Protein AF-A0A7M4BFN0-F1 (afdb_monomer)

pLDDT: mean 82.02, std 23.24, range [26.94, 98.88]

Solvent-accessible surface area (backbone atoms only — not comparable to full-atom values): 17712 Å² total; per-residue (Å²): 104,72,16,68,55,59,41,24,27,36,46,51,59,19,20,25,58,70,72,92,68,96,58,79,91,75,65,88,80,58,80,74,48,46,23,26,48,19,30,95,70,35,60,52,63,96,65,48,65,59,58,54,51,44,53,51,46,55,56,46,61,67,61,75,88,58,39,63,62,50,48,50,53,37,22,59,74,69,76,36,96,61,65,57,84,70,79,83,62,98,82,64,100,62,82,26,15,36,39,37,28,24,52,65,45,59,67,51,52,56,69,94,54,60,70,52,80,68,37,47,39,34,36,44,32,83,84,68,55,65,89,80,45,94,61,91,58,48,67,30,67,48,76,70,51,49,57,60,49,57,66,42,55,84,57,64,42,29,36,39,61,24,39,48,71,49,48,42,55,38,54,77,69,60,39,50,39,34,38,43,38,32,42,37,72,47,72,34,67,55,80,40,48,54,70,84,79,54,70,84,49,35,41,79,79,46,72,55,72,82,45,77,40,80,95,33,42,36,36,44,33,33,32,36,54,54,87,71,85,78,73,72,76,77,71,76,79,77,78,86,84,83,90,81,91,80,92,81,83,88,79,92,68,67,62,62,56,53,48,54,51,51,51,55,54,63,62,55,75,75,62,86,78,87,73,90,78,59,62,67,68,50,51,55,52,53,52,52,48,72,48,64,80,60,87,129

Foldseek 3Di:
DLCVLQVEAEEAEFEAADDPDPDPPDDDDDPQSTWFGADPLEGQDDDFPVSVLLVLQLQQDFDPVCQVVSQVSLCVLQVHPGAAPPVPPPDDPDAGEEEEEEPSNQVRDPPVCPPPPNYAYEYADLPDDPVVDPDNHHYDPDPVVVSVVSSRDRHGHYYYHDDQVSQVVCVVVVNHFKYWYKYWHDYGHHDGTHDDDDCQFWDWPDKADWDDGPRIIMIIIMIGTDPCPDPPPPVVPPDDDDDDDDDDDDDDDVVVVVVVVVVSVVVSVPDDDDDPPPVVVVVVSVVSSSCSPPDD

Organism: Plasmodium falciparum (NCBI:txid5833)

Nearest PDB structures (foldseek):
  4dph-assembly1_A  TM=9.271E-01  e=9.716E-43  Plasmodium falciparum VS/1
  6kpr-assembly1_A  TM=9.200E-01  e=1.495E-42  Plasmodium falciparum
  8jfc-assembly1_A  TM=9.207E-01  e=1.554E-41  Plasmodium falciparum
  7ctz-assembly1_A  TM=9.110E-01  e=5.328E-41  Plasmodium falciparum
  7ctw-assembly1_A  TM=9.109E-01  e=1.187E-40  Plasmodium falciparum

Sequence (296 aa):
QVCDVFDIYAICACCKVESKNEGKKNEVFNNYTFRGLGNKGVLPWKCISLDMKYFRAVTTYVNESKYEKLKYKRCKYLNKETVDNVNDMPNSKKLQNVVVMGRTNWESIPKKFKPLSNRINVILSRTLKKEDFDEDVYIINKVEDLIVLLGKLNYYKCFIIGGSVVYQEFLEKKLIKKIYFTRINSTYECDVFFPEINENEYQIISVSDVYTSNNTTLDFIIYKKTNNKMLNEQNCIKGEEKNNDMPLKNDDKDTCHMKKLTEFYKNVDKYKINYENDDDDEEEDDFVYFNFNKEK

Mean predicted aligned error: 10.46 Å

InterPro domains:
  IPR001796 Dihydrofolate reductase domain [PF00186] (95-225)
  IPR001796 Dihydrofolate reductase domain [PS51330] (7-225)
  IPR001796 Dihydrofolate reductase domain [cd00209] (35-224)
  IPR012259 Dihydrofolate reductase [PTHR48069] (35-226)
  IPR017925 Dihydrofolate reductase conserved site [PS00075] (36-59)
  IPR024072 Dihydrofolate reductase-like domain superfamily [G3DSA:3.40.430.10] (1-226)
  IPR024072 Dihydrofolate reductase-like domain superfamily [SSF53597] (2-227)

Radius of gyration: 21.1 Å; Cα contacts (8 Å, |Δi|>4): 414; chains: 1; bounding box: 47×62×61 Å

Structure (mmCIF, N/CA/C/O back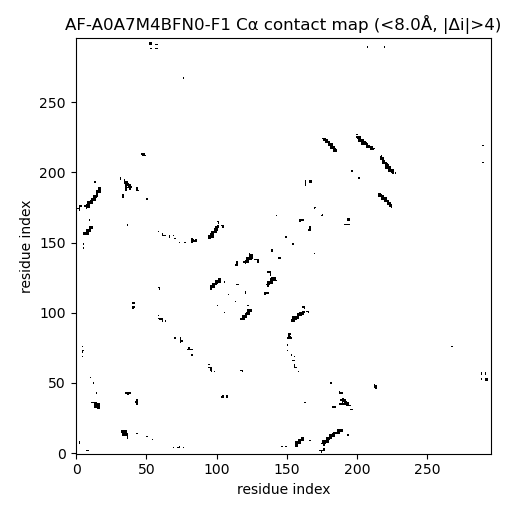bone):
data_AF-A0A7M4BFN0-F1
#
_entry.id   AF-A0A7M4BFN0-F1
#
loop_
_atom_site.group_PDB
_atom_site.id
_atom_site.type_symbol
_atom_site.label_atom_id
_atom_site.label_alt_id
_atom_site.label_comp_id
_atom_site.label_asym_id
_atom_site.label_entity_id
_atom_site.label_seq_id
_atom_site.pdbx_PDB_ins_code
_atom_site.Cartn_x
_atom_site.Cartn_y
_atom_site.Cartn_z
_atom_site.occupancy
_atom_site.B_iso_or_equiv
_atom_site.auth_seq_id
_atom_site.auth_comp_id
_atom_site.auth_asym_id
_atom_site.auth_atom_id
_atom_site.pdbx_PDB_model_num
ATOM 1 N N . GLN A 1 1 ? 14.274 -13.250 -4.605 1.00 90.69 1 GLN A N 1
ATOM 2 C CA . GLN A 1 1 ? 12.945 -13.633 -5.146 1.00 90.69 1 GLN A CA 1
ATOM 3 C C . GLN A 1 1 ? 12.359 -12.441 -5.907 1.00 90.69 1 GLN A C 1
ATOM 5 O O . GLN A 1 1 ? 12.953 -11.371 -5.853 1.00 90.69 1 GLN A O 1
ATOM 10 N N . VAL A 1 2 ? 11.230 -12.583 -6.619 1.00 94.62 2 VAL A N 1
ATOM 11 C CA . VAL A 1 2 ? 10.619 -11.473 -7.395 1.00 94.62 2 VAL A CA 1
ATOM 12 C C . VAL A 1 2 ? 10.335 -10.250 -6.510 1.00 94.62 2 VAL A C 1
ATOM 14 O O . VAL A 1 2 ? 10.690 -9.135 -6.883 1.00 94.62 2 VAL A O 1
ATOM 17 N N . CYS A 1 3 ? 9.781 -10.462 -5.311 1.00 95.12 3 CYS A N 1
ATOM 18 C CA . CYS A 1 3 ? 9.513 -9.396 -4.339 1.00 95.12 3 CYS A CA 1
ATOM 19 C C . CYS A 1 3 ? 10.770 -8.613 -3.929 1.00 95.12 3 CYS A C 1
ATOM 21 O O . CYS A 1 3 ? 10.688 -7.409 -3.704 1.00 95.12 3 CYS A O 1
ATOM 23 N N . ASP A 1 4 ? 11.929 -9.277 -3.878 1.00 95.19 4 ASP A N 1
ATOM 24 C CA . ASP A 1 4 ? 13.204 -8.663 -3.491 1.00 95.19 4 ASP A CA 1
ATOM 25 C C . ASP A 1 4 ? 13.844 -7.895 -4.641 1.00 95.19 4 ASP A C 1
ATOM 27 O O . ASP A 1 4 ? 14.482 -6.874 -4.416 1.00 95.19 4 ASP A O 1
ATOM 31 N N . VAL A 1 5 ? 13.690 -8.378 -5.876 1.00 95.62 5 VAL A N 1
ATOM 32 C CA . VAL A 1 5 ? 14.251 -7.727 -7.068 1.00 95.62 5 VAL A CA 1
ATOM 33 C C . VAL A 1 5 ? 13.493 -6.441 -7.387 1.00 95.62 5 VAL A C 1
ATOM 35 O O . VAL A 1 5 ? 14.106 -5.415 -7.683 1.00 95.62 5 VAL A O 1
ATOM 38 N N . PHE A 1 6 ? 12.164 -6.497 -7.324 1.00 97.19 6 PHE A N 1
ATOM 39 C CA . PHE A 1 6 ? 11.291 -5.384 -7.691 1.00 97.19 6 PHE A CA 1
ATOM 40 C C . PHE A 1 6 ? 10.795 -4.570 -6.488 1.00 97.19 6 PHE A C 1
ATOM 42 O O . PHE A 1 6 ? 9.975 -3.674 -6.660 1.00 97.19 6 PHE A O 1
ATOM 49 N N . ASP A 1 7 ? 11.293 -4.871 -5.284 1.00 98.00 7 ASP A N 1
ATOM 50 C CA . ASP A 1 7 ? 11.006 -4.143 -4.042 1.00 98.00 7 ASP A CA 1
ATOM 51 C C . ASP A 1 7 ? 9.502 -3.871 -3.875 1.00 98.00 7 ASP A C 1
ATOM 53 O O . ASP A 1 7 ? 9.044 -2.724 -3.842 1.00 98.00 7 ASP A O 1
ATOM 57 N N . ILE A 1 8 ? 8.736 -4.968 -3.863 1.00 98.50 8 ILE A N 1
ATOM 58 C CA . ILE A 1 8 ? 7.273 -4.951 -3.804 1.00 98.50 8 ILE A CA 1
ATOM 59 C C . ILE A 1 8 ? 6.827 -5.083 -2.348 1.00 98.50 8 ILE A C 1
ATOM 61 O O . ILE A 1 8 ? 7.084 -6.089 -1.682 1.00 98.50 8 ILE A O 1
ATOM 65 N N . TYR A 1 9 ? 6.112 -4.076 -1.867 1.00 98.75 9 TYR A N 1
ATOM 66 C CA . TYR A 1 9 ? 5.616 -3.964 -0.501 1.00 98.75 9 TYR A CA 1
ATOM 67 C C . TYR A 1 9 ? 4.097 -3.835 -0.494 1.00 98.75 9 TYR A C 1
ATOM 69 O O . TYR A 1 9 ? 3.511 -3.373 -1.467 1.00 98.75 9 TYR A O 1
ATOM 77 N N . ALA A 1 10 ? 3.449 -4.192 0.610 1.00 98.81 10 ALA A N 1
ATOM 78 C CA . ALA A 1 10 ? 2.051 -3.844 0.853 1.00 98.81 10 ALA A CA 1
ATOM 79 C C . ALA A 1 10 ? 1.974 -2.719 1.890 1.00 98.81 10 ALA A C 1
ATOM 81 O O . ALA A 1 10 ? 2.781 -2.688 2.818 1.00 98.81 10 ALA A O 1
ATOM 82 N N . ILE A 1 11 ? 1.011 -1.808 1.755 1.00 98.81 11 ILE A N 1
ATOM 83 C CA . ILE A 1 11 ? 0.705 -0.804 2.782 1.00 98.81 11 ILE A CA 1
ATOM 84 C C . ILE A 1 11 ? -0.799 -0.736 3.015 1.00 98.81 11 ILE A C 1
ATOM 86 O O . ILE A 1 11 ? -1.551 -0.469 2.084 1.00 98.81 11 ILE A O 1
ATOM 90 N N . CYS A 1 12 ? -1.241 -0.971 4.248 1.00 98.81 12 CYS A N 1
ATOM 91 C CA . CYS A 1 12 ? -2.658 -1.036 4.593 1.00 98.81 12 CYS A CA 1
ATOM 92 C C . CYS A 1 12 ? -2.938 -0.460 5.983 1.00 98.81 12 CYS A C 1
ATOM 94 O O . CYS A 1 12 ? -2.040 -0.342 6.812 1.00 98.81 12 CYS A O 1
ATOM 96 N N . ALA A 1 13 ? -4.205 -0.146 6.236 1.00 98.81 13 ALA A N 1
ATOM 97 C CA . ALA A 1 13 ? -4.709 0.209 7.552 1.00 98.81 13 ALA A CA 1
ATOM 98 C C . ALA A 1 13 ? -5.875 -0.717 7.881 1.00 98.81 13 ALA A C 1
ATOM 100 O O . ALA A 1 13 ? -6.780 -0.869 7.060 1.00 98.81 13 ALA A O 1
ATOM 101 N N . CYS A 1 14 ? -5.852 -1.334 9.061 1.00 98.81 14 CYS A N 1
ATOM 102 C CA . CYS A 1 14 ? -6.905 -2.246 9.489 1.00 98.81 14 CYS A CA 1
ATOM 103 C C . CYS A 1 14 ? -7.451 -1.858 10.857 1.00 98.81 14 CYS A C 1
ATOM 105 O O . CYS A 1 14 ? -6.698 -1.670 11.815 1.00 98.81 14 CYS A O 1
ATOM 107 N N . CYS A 1 15 ? -8.776 -1.801 10.964 1.00 98.69 15 CYS A N 1
ATOM 108 C CA . CYS A 1 15 ? -9.458 -1.604 12.234 1.00 98.69 15 CYS A CA 1
ATOM 109 C C . CYS A 1 15 ? -9.904 -2.923 12.871 1.00 98.69 15 CYS A C 1
ATOM 111 O O . CYS A 1 15 ? -9.850 -3.998 12.257 1.00 98.69 15 CYS A O 1
ATOM 113 N N . LYS A 1 16 ? -10.388 -2.831 14.112 1.00 98.38 16 LYS A N 1
ATOM 114 C CA . LYS A 1 16 ? -11.120 -3.928 14.749 1.00 98.38 16 LYS A CA 1
ATOM 115 C C . LYS A 1 16 ? -12.490 -4.071 14.089 1.00 98.38 16 LYS A C 1
ATOM 117 O O . LYS A 1 16 ? -13.084 -3.087 13.643 1.00 98.38 16 LYS A O 1
ATOM 122 N N . VAL A 1 17 ? -12.996 -5.295 14.037 1.00 96.31 17 VAL A N 1
ATOM 123 C CA . VAL A 1 17 ? -14.283 -5.614 13.405 1.00 96.31 17 VAL A CA 1
ATOM 124 C C . VAL A 1 17 ? -15.336 -5.839 14.478 1.00 96.31 17 VAL A C 1
ATOM 126 O O . VAL A 1 17 ? -15.061 -6.469 15.498 1.00 96.31 17 VAL A O 1
ATOM 129 N N . GLU A 1 18 ? -16.541 -5.322 14.259 1.00 87.12 18 GLU A N 1
ATOM 130 C CA . GLU A 1 18 ? -17.652 -5.521 15.183 1.00 87.12 18 GLU A CA 1
ATOM 131 C C . GLU A 1 18 ? -18.085 -6.997 15.225 1.00 87.12 18 GLU A C 1
ATOM 133 O O . GLU A 1 18 ? -18.551 -7.558 14.233 1.00 87.12 18 GLU A O 1
ATOM 138 N N . SER A 1 19 ? -17.915 -7.644 16.383 1.00 79.81 19 SER A N 1
ATOM 139 C CA . SER A 1 19 ? -18.450 -8.984 16.638 1.00 79.81 19 SER A CA 1
ATOM 140 C C . SER A 1 19 ? -19.895 -8.885 17.124 1.00 79.81 19 SER A C 1
ATOM 142 O O . SER A 1 19 ? -20.190 -8.137 18.059 1.00 79.81 19 SER A O 1
ATOM 144 N N . LYS A 1 20 ? -20.791 -9.664 16.507 1.00 70.44 20 LYS A N 1
ATOM 145 C CA . LYS A 1 20 ? -22.218 -9.737 16.869 1.00 70.44 20 LYS A CA 1
ATOM 146 C C . LYS A 1 20 ? -22.496 -10.607 18.105 1.00 70.44 20 LYS A C 1
ATOM 148 O O . LYS A 1 20 ? -23.636 -10.649 18.551 1.00 70.44 20 LYS A O 1
ATOM 153 N N . ASN A 1 21 ? -21.490 -11.290 18.659 1.00 62.69 21 ASN A N 1
ATOM 154 C CA . ASN A 1 21 ? -21.679 -12.220 19.775 1.00 62.69 21 A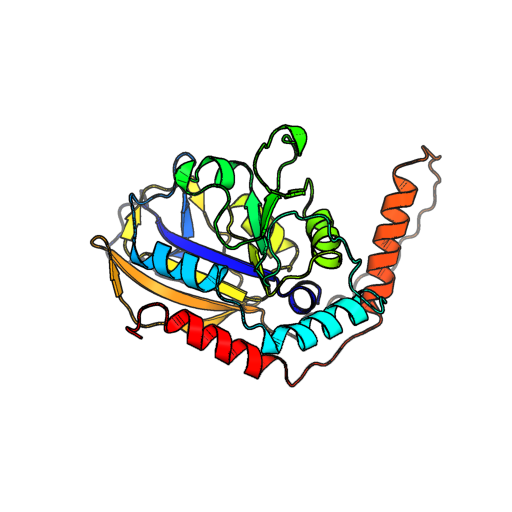SN A CA 1
ATOM 155 C C . ASN A 1 21 ? -21.388 -11.556 21.135 1.00 62.69 21 ASN A C 1
ATOM 157 O O . ASN A 1 21 ? -20.329 -10.962 21.355 1.00 62.69 21 ASN A O 1
ATOM 161 N N . GLU A 1 22 ? -22.343 -11.678 22.059 1.00 55.47 22 GLU A N 1
ATOM 162 C CA . GLU A 1 22 ? -22.316 -11.133 23.420 1.00 55.47 22 GLU A CA 1
ATOM 163 C C . GLU A 1 22 ? -21.327 -11.904 24.318 1.00 55.47 22 GLU A C 1
ATOM 165 O O . GLU A 1 22 ? -21.680 -12.865 24.991 1.00 55.47 22 GLU A O 1
ATOM 170 N N . GLY A 1 23 ? -20.051 -11.499 24.317 1.00 59.16 23 GLY A N 1
ATOM 171 C CA . GLY A 1 23 ? -19.008 -12.145 25.134 1.00 59.16 23 GLY A CA 1
ATOM 172 C C . GLY A 1 23 ? -17.768 -11.290 25.418 1.00 59.16 23 GLY A C 1
ATOM 173 O O . GLY A 1 23 ? -16.703 -11.823 25.708 1.00 59.16 23 GLY A O 1
ATOM 174 N N . LYS A 1 24 ? -17.882 -9.956 25.340 1.00 65.44 24 LYS A N 1
ATOM 175 C CA . LYS A 1 24 ? -16.748 -9.004 25.269 1.00 65.44 24 LYS A CA 1
ATOM 176 C C . LYS A 1 24 ? -15.822 -8.945 26.495 1.00 65.44 24 LYS A C 1
ATOM 178 O O . LYS A 1 24 ? -14.786 -8.294 26.434 1.00 65.44 24 LYS A O 1
ATOM 183 N N . LYS A 1 25 ? -16.179 -9.565 27.625 1.00 71.00 25 LYS A N 1
ATOM 184 C CA . LYS A 1 25 ? -15.443 -9.374 28.889 1.00 71.00 25 LYS A CA 1
ATOM 185 C C . LYS A 1 25 ? -14.068 -10.064 28.904 1.00 71.00 25 LYS A C 1
ATOM 187 O O . LYS A 1 25 ? -13.186 -9.569 29.590 1.00 71.00 25 LYS A O 1
ATOM 192 N N . ASN A 1 26 ? -13.886 -11.142 28.131 1.00 79.38 26 ASN A N 1
ATOM 193 C CA . ASN A 1 26 ? -12.639 -11.920 28.029 1.00 79.38 26 ASN A CA 1
ATOM 194 C C . ASN A 1 26 ? -12.311 -12.259 26.563 1.00 79.38 26 ASN A C 1
ATOM 196 O O . ASN A 1 26 ? -11.997 -13.403 26.234 1.00 79.38 26 ASN A O 1
ATOM 200 N N . GLU A 1 27 ? -12.472 -11.291 25.661 1.00 84.00 27 GLU A N 1
ATOM 201 C CA . GLU A 1 27 ? -12.160 -11.503 24.247 1.00 84.00 27 GLU A CA 1
ATOM 202 C C . GLU A 1 27 ? -10.657 -11.780 24.066 1.00 84.00 27 GLU A C 1
ATOM 204 O O . GLU A 1 27 ? -9.810 -11.092 24.637 1.00 84.00 27 GLU A O 1
ATOM 209 N N . VAL A 1 28 ? -10.328 -12.825 23.303 1.00 89.00 28 VAL A N 1
ATOM 210 C CA . VAL A 1 28 ? -8.941 -13.190 22.993 1.00 89.00 28 VAL A CA 1
ATOM 211 C C . VAL A 1 28 ? -8.455 -12.310 21.850 1.00 89.00 28 VAL A C 1
ATOM 213 O O . VAL A 1 28 ? -9.072 -12.277 20.787 1.00 89.00 28 VAL A O 1
ATOM 216 N N . PHE A 1 29 ? -7.329 -11.632 22.058 1.00 93.44 29 PHE A N 1
ATOM 217 C CA . PHE A 1 29 ? -6.714 -10.777 21.050 1.00 93.44 29 PHE A CA 1
ATOM 218 C C . PHE A 1 29 ? -5.469 -11.432 20.457 1.00 93.44 29 PHE A C 1
ATOM 220 O O . PHE A 1 29 ? -4.614 -11.949 21.172 1.00 93.44 29 PHE A O 1
ATOM 227 N N . ASN A 1 30 ? -5.362 -11.367 19.136 1.00 95.94 30 ASN A N 1
ATOM 228 C CA . ASN A 1 30 ? -4.180 -11.741 18.362 1.00 95.94 30 ASN A CA 1
ATOM 229 C C . ASN A 1 30 ? -3.943 -10.723 17.228 1.00 95.94 30 ASN A C 1
ATOM 231 O O . ASN A 1 30 ? -4.663 -9.727 17.119 1.00 95.94 30 ASN A O 1
ATOM 235 N N . ASN A 1 31 ? -2.962 -10.968 16.360 1.00 95.88 31 ASN A N 1
ATOM 236 C CA . ASN A 1 31 ? -2.686 -10.102 15.208 1.00 95.88 31 ASN A CA 1
ATOM 237 C C . ASN A 1 31 ? -3.920 -9.911 14.299 1.00 95.88 31 ASN A C 1
ATOM 239 O O . ASN A 1 31 ? -4.195 -8.800 13.849 1.00 95.88 31 ASN A O 1
ATOM 243 N N . TYR A 1 32 ? -4.737 -10.955 14.133 1.00 97.00 32 TYR A N 1
ATOM 244 C CA . TYR A 1 32 ? -5.964 -10.947 13.329 1.00 97.00 32 TYR A CA 1
ATOM 245 C C . TYR A 1 32 ? -7.151 -10.190 13.968 1.00 97.00 32 TYR A C 1
ATOM 247 O O . TYR A 1 32 ? -8.211 -10.009 13.351 1.00 97.00 32 TYR A O 1
ATOM 255 N N . THR A 1 33 ? -6.978 -9.664 15.186 1.00 97.62 33 THR A N 1
ATOM 256 C CA . THR A 1 33 ? -7.899 -8.673 15.772 1.00 97.62 33 THR A CA 1
ATOM 257 C C . THR A 1 33 ? -8.050 -7.461 14.847 1.00 97.62 33 THR A C 1
ATOM 259 O O . THR A 1 33 ? -9.153 -6.933 14.689 1.00 97.62 33 THR A O 1
ATOM 262 N N . PHE A 1 34 ? -6.957 -7.041 14.203 1.00 98.56 34 PHE A N 1
ATOM 263 C CA . PHE A 1 34 ? -6.930 -5.937 13.249 1.00 98.56 34 PHE A CA 1
ATOM 264 C C . PHE A 1 34 ? -7.033 -6.495 11.835 1.00 98.56 34 PHE A C 1
ATOM 266 O O . PHE A 1 34 ? -6.061 -7.003 11.289 1.00 98.56 34 PHE A O 1
ATOM 273 N N . ARG A 1 35 ? -8.220 -6.414 11.231 1.00 98.56 35 ARG A N 1
ATOM 274 C CA . ARG A 1 35 ? -8.445 -6.968 9.883 1.00 98.56 35 ARG A CA 1
ATOM 275 C C . ARG A 1 35 ? -9.458 -6.212 9.032 1.00 98.56 35 ARG A C 1
ATOM 277 O O . ARG A 1 35 ? -9.586 -6.523 7.856 1.00 98.56 35 ARG A O 1
ATOM 284 N N . GLY A 1 36 ? -10.214 -5.267 9.595 1.00 98.56 36 GLY A N 1
ATOM 285 C CA . GLY A 1 36 ? -11.247 -4.539 8.855 1.00 98.56 36 GLY A CA 1
ATOM 286 C C . GLY A 1 36 ? -10.641 -3.544 7.868 1.00 98.56 36 GLY A C 1
ATOM 287 O O . GLY A 1 36 ? -9.969 -2.614 8.306 1.00 98.56 36 GLY A O 1
ATOM 288 N N . LEU A 1 37 ? -10.878 -3.733 6.563 1.00 98.56 37 LEU A N 1
ATOM 289 C CA . LEU A 1 37 ? -10.316 -2.889 5.495 1.00 98.56 37 LEU A CA 1
ATOM 290 C C . LEU A 1 37 ? -11.312 -1.891 4.906 1.00 98.56 37 LEU A C 1
ATOM 292 O O . LEU A 1 37 ? -10.914 -0.818 4.459 1.00 98.56 37 LEU A O 1
ATOM 296 N N . GLY A 1 38 ? -12.587 -2.263 4.826 1.00 97.88 38 GLY A N 1
ATOM 297 C CA . GLY A 1 38 ? -13.579 -1.510 4.067 1.00 97.88 38 GLY A CA 1
ATOM 298 C C . GLY A 1 38 ? -15.007 -1.889 4.425 1.00 97.88 38 GLY A C 1
ATOM 299 O O . GLY A 1 38 ? -15.255 -2.947 5.006 1.00 97.88 38 GLY A O 1
ATOM 300 N N . ASN A 1 39 ? -15.921 -0.986 4.088 1.00 97.88 39 ASN A N 1
ATOM 301 C CA . ASN A 1 39 ? -17.362 -1.151 4.212 1.00 97.88 39 ASN A CA 1
ATOM 302 C C . ASN A 1 39 ? -18.038 -0.467 3.018 1.00 97.88 39 ASN A C 1
ATOM 304 O O . ASN A 1 39 ? -17.797 0.716 2.771 1.00 97.88 39 ASN A O 1
ATOM 308 N N . LYS A 1 40 ? -18.878 -1.181 2.267 1.00 96.88 40 LYS A N 1
ATOM 309 C CA . LYS A 1 40 ? -19.676 -0.660 1.141 1.00 96.88 40 LYS A CA 1
ATOM 310 C C . LYS A 1 40 ? -18.839 0.096 0.099 1.00 96.88 40 LYS A C 1
ATOM 312 O O .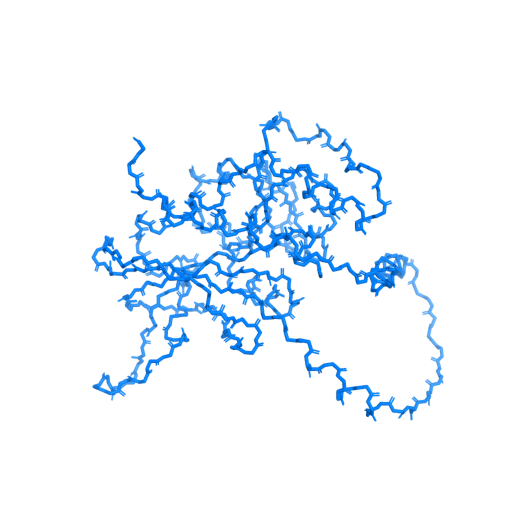 LYS A 1 40 ? -19.252 1.130 -0.421 1.00 96.88 40 LYS A O 1
ATOM 317 N N . GLY A 1 41 ? -17.645 -0.420 -0.199 1.00 94.38 41 GLY A N 1
ATOM 318 C CA . GLY A 1 41 ? -16.734 0.144 -1.203 1.00 94.38 41 GLY A CA 1
ATOM 319 C C . GLY A 1 41 ? -15.932 1.374 -0.756 1.00 94.38 41 GLY A C 1
ATOM 320 O O . GLY A 1 41 ? -15.226 1.953 -1.578 1.00 94.38 41 GLY A O 1
ATOM 321 N N . VAL A 1 42 ? -16.005 1.767 0.519 1.00 96.69 42 VAL A N 1
ATOM 322 C CA . VAL A 1 42 ? -15.218 2.864 1.111 1.00 96.69 42 VAL A CA 1
ATOM 323 C C . VAL A 1 42 ? -14.497 2.401 2.384 1.00 96.69 42 VAL A C 1
ATOM 325 O O . VAL A 1 42 ? -14.651 1.258 2.814 1.00 96.69 42 VAL A O 1
ATOM 328 N N . LEU A 1 43 ? -13.685 3.274 2.990 1.00 97.56 43 LEU A N 1
ATOM 329 C CA . LEU A 1 43 ? -13.037 2.989 4.275 1.00 97.56 43 LEU A CA 1
ATOM 330 C C . LEU A 1 43 ? -14.078 2.863 5.412 1.00 97.56 43 LEU A C 1
ATOM 332 O O . LEU A 1 43 ? -15.073 3.591 5.392 1.00 97.56 43 LEU A O 1
ATOM 336 N N . PRO A 1 44 ? -13.852 2.012 6.437 1.00 97.94 44 PRO A N 1
ATOM 337 C CA . PRO A 1 44 ? -14.794 1.835 7.552 1.00 97.94 44 PRO A CA 1
ATOM 338 C C . PRO A 1 44 ? -14.939 3.082 8.436 1.00 97.94 44 PRO A C 1
ATOM 340 O O . PRO A 1 44 ? -15.960 3.289 9.092 1.00 97.94 44 PRO A O 1
ATOM 343 N N . TRP A 1 45 ? -13.906 3.925 8.464 1.00 97.38 45 TRP A N 1
ATOM 344 C CA . TRP A 1 45 ? -13.855 5.168 9.225 1.00 97.38 45 TRP A CA 1
ATOM 345 C C . TRP A 1 45 ? -13.972 6.393 8.315 1.00 97.38 45 TRP A C 1
ATOM 347 O O . TRP A 1 45 ? -13.588 6.374 7.148 1.00 97.38 45 TRP A O 1
ATOM 357 N N . LYS A 1 46 ? -14.451 7.513 8.874 1.00 92.94 46 LYS A N 1
ATOM 358 C CA . LYS A 1 46 ? -14.633 8.771 8.125 1.00 92.94 46 LYS A CA 1
ATOM 359 C C . LYS A 1 46 ? -13.313 9.362 7.626 1.00 92.94 46 LYS A C 1
ATOM 361 O O . LYS A 1 46 ? -13.189 9.720 6.462 1.00 92.94 46 LYS A O 1
ATOM 366 N N . CYS A 1 47 ? -12.360 9.549 8.534 1.00 93.88 47 CYS A N 1
ATOM 367 C CA . CYS A 1 47 ? -11.039 10.098 8.250 1.00 93.88 47 CYS A CA 1
ATOM 368 C C . CYS A 1 47 ? -10.146 9.857 9.466 1.00 93.88 47 CYS A C 1
ATOM 370 O O . CYS A 1 47 ? -10.565 10.146 10.587 1.00 93.88 47 CYS A O 1
ATOM 372 N N . ILE A 1 48 ? -8.936 9.356 9.234 1.00 97.50 48 ILE A N 1
ATOM 373 C CA . ILE A 1 48 ? -7.868 9.269 10.230 1.00 97.50 48 ILE A CA 1
ATOM 374 C C . ILE A 1 48 ? -6.671 9.973 9.601 1.00 97.50 48 ILE A C 1
ATOM 376 O O . ILE A 1 48 ? -5.985 9.430 8.735 1.00 97.50 48 ILE A O 1
ATOM 380 N N . SER A 1 49 ? -6.494 11.248 9.942 1.00 96.81 49 SER A N 1
ATOM 381 C CA . SER A 1 49 ? -5.589 12.142 9.212 1.00 96.81 49 SER A CA 1
ATOM 382 C C . SER A 1 49 ? -4.124 11.742 9.363 1.00 96.81 49 SER A C 1
ATOM 384 O O . SER A 1 49 ? -3.341 11.928 8.430 1.00 96.81 49 SER A O 1
ATOM 386 N N . LEU A 1 50 ? -3.760 11.162 10.509 1.00 97.62 50 LEU A N 1
ATOM 387 C CA . LEU A 1 50 ? -2.397 10.717 10.763 1.00 97.62 50 LEU A CA 1
ATOM 388 C C . LEU A 1 50 ? -2.018 9.507 9.901 1.00 97.62 50 LEU A C 1
ATOM 390 O O . LEU A 1 50 ? -0.928 9.496 9.336 1.00 97.62 50 LEU A O 1
ATOM 394 N N . ASP A 1 51 ? -2.933 8.550 9.729 1.00 98.38 51 ASP A N 1
ATOM 395 C CA . ASP A 1 51 ? -2.751 7.418 8.813 1.00 98.38 51 ASP A CA 1
ATOM 396 C C . ASP A 1 51 ? -2.594 7.904 7.363 1.00 98.38 51 ASP A C 1
ATOM 398 O O . ASP A 1 51 ? -1.650 7.530 6.674 1.00 98.38 51 ASP A O 1
ATOM 402 N N . MET A 1 52 ? -3.423 8.860 6.927 1.00 97.56 52 MET A N 1
ATOM 403 C CA . MET A 1 52 ? -3.286 9.464 5.594 1.00 97.56 52 MET A CA 1
ATOM 404 C C . MET A 1 52 ? -1.945 10.195 5.408 1.00 97.56 52 MET A C 1
ATOM 406 O O . MET A 1 52 ? -1.366 10.166 4.316 1.00 97.56 52 MET A O 1
ATOM 410 N N . LYS A 1 53 ? -1.431 10.847 6.462 1.00 97.62 53 LYS A N 1
ATOM 411 C CA . LYS A 1 53 ? -0.105 11.486 6.458 1.00 97.62 53 LYS A CA 1
ATOM 412 C C . LYS A 1 53 ? 1.005 10.437 6.334 1.00 97.62 53 LYS A C 1
ATOM 414 O O . LYS A 1 53 ? 1.897 10.629 5.508 1.00 97.62 53 LYS A O 1
ATOM 419 N N . TYR A 1 54 ? 0.920 9.340 7.088 1.00 98.25 54 TYR A N 1
ATOM 420 C CA . TYR A 1 54 ? 1.853 8.213 7.015 1.00 98.25 54 TYR A CA 1
ATOM 421 C C . TYR A 1 54 ? 1.840 7.562 5.627 1.00 98.25 54 TYR A C 1
ATOM 423 O O . TYR A 1 54 ? 2.874 7.517 4.962 1.00 98.25 54 TYR A O 1
ATOM 431 N N . PHE A 1 55 ? 0.660 7.187 5.122 1.00 98.50 55 PHE A N 1
ATOM 432 C CA . PHE A 1 55 ? 0.473 6.624 3.783 1.00 98.50 55 PHE A CA 1
ATOM 433 C C . PHE A 1 55 ? 1.114 7.495 2.700 1.00 98.50 55 PHE A C 1
ATOM 435 O O . PHE A 1 55 ? 1.852 7.004 1.839 1.00 98.50 55 PHE A O 1
ATOM 442 N N . ARG A 1 56 ? 0.865 8.810 2.743 1.00 97.94 56 ARG A N 1
ATOM 443 C CA . ARG A 1 56 ? 1.469 9.751 1.797 1.00 97.94 56 ARG A CA 1
ATOM 444 C C . ARG A 1 56 ? 2.989 9.775 1.935 1.00 97.94 56 ARG A C 1
ATOM 446 O O . ARG A 1 56 ? 3.660 9.733 0.910 1.00 97.94 56 ARG A O 1
ATOM 453 N N . ALA A 1 57 ? 3.525 9.861 3.149 1.00 97.31 57 ALA A N 1
ATOM 454 C CA . ALA A 1 57 ? 4.965 9.921 3.379 1.00 97.31 57 ALA A CA 1
ATOM 455 C C . ALA A 1 57 ? 5.675 8.664 2.852 1.00 97.31 57 ALA A C 1
ATOM 457 O O . ALA A 1 57 ? 6.575 8.788 2.026 1.00 97.31 57 ALA A O 1
ATOM 458 N N . VAL A 1 58 ? 5.206 7.473 3.235 1.00 98.12 58 VAL A N 1
ATOM 459 C CA . VAL A 1 58 ? 5.796 6.191 2.814 1.00 98.12 58 VAL A CA 1
ATOM 460 C C . VAL A 1 58 ? 5.735 6.022 1.299 1.00 98.12 58 VAL A C 1
ATOM 462 O O . VAL A 1 58 ? 6.750 5.779 0.654 1.00 98.12 58 VAL A O 1
ATOM 465 N N . THR A 1 59 ? 4.559 6.221 0.697 1.00 98.31 59 THR A N 1
ATOM 466 C CA . THR A 1 59 ? 4.380 5.950 -0.739 1.00 98.31 59 THR A CA 1
ATOM 467 C C . THR A 1 59 ? 4.997 7.011 -1.650 1.00 98.31 59 THR A C 1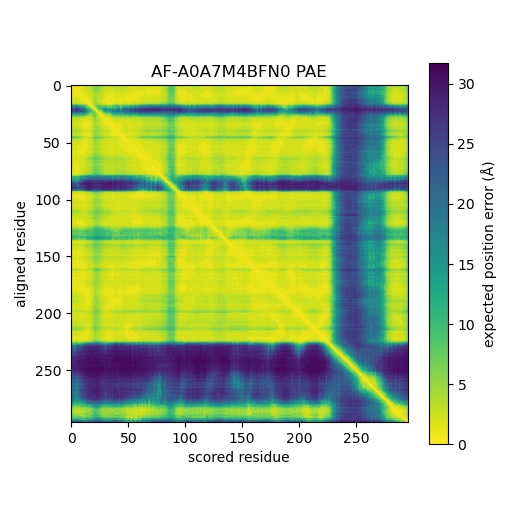
ATOM 469 O O . THR A 1 59 ? 5.132 6.763 -2.844 1.00 98.31 59 THR A O 1
ATOM 472 N N . THR A 1 60 ? 5.397 8.181 -1.137 1.00 97.25 60 THR A N 1
ATOM 473 C CA . THR A 1 60 ? 6.048 9.239 -1.942 1.00 97.25 60 THR A CA 1
ATOM 474 C C . THR A 1 60 ? 7.539 9.401 -1.668 1.00 97.25 60 THR A C 1
ATOM 476 O O . THR A 1 60 ? 8.225 10.019 -2.481 1.00 97.25 60 THR A O 1
ATOM 479 N N . TYR A 1 61 ? 8.053 8.863 -0.559 1.00 96.75 61 TYR A N 1
ATOM 480 C CA . TYR A 1 61 ? 9.473 8.940 -0.243 1.00 96.75 61 TYR A CA 1
ATOM 481 C C . TYR A 1 61 ? 10.305 8.177 -1.273 1.00 96.75 61 TYR A C 1
ATOM 483 O O . TYR A 1 61 ? 10.048 7.008 -1.560 1.00 96.75 61 TYR A O 1
ATOM 491 N N . VAL A 1 62 ? 11.337 8.838 -1.788 1.00 95.44 62 VAL A N 1
ATOM 492 C CA . VAL A 1 62 ? 12.344 8.237 -2.658 1.00 95.44 62 VAL A CA 1
ATOM 493 C C . VAL A 1 62 ? 13.723 8.661 -2.184 1.00 95.44 62 VAL A C 1
ATOM 495 O O . VAL A 1 62 ? 13.911 9.808 -1.770 1.00 95.44 62 VAL A O 1
ATOM 498 N N . ASN A 1 63 ? 14.685 7.750 -2.288 1.00 94.44 63 ASN A N 1
ATOM 499 C CA . ASN A 1 63 ? 16.091 8.052 -2.071 1.00 94.44 63 ASN A CA 1
ATOM 500 C C . ASN A 1 63 ? 16.860 7.861 -3.385 1.00 94.44 63 ASN A C 1
ATOM 502 O O . ASN A 1 63 ? 17.188 6.740 -3.775 1.00 94.44 63 ASN A O 1
ATOM 506 N N . GLU A 1 64 ? 17.104 8.967 -4.092 1.00 92.81 64 GLU A N 1
ATOM 507 C CA . GLU A 1 64 ? 17.718 8.947 -5.426 1.00 92.81 64 GLU A CA 1
ATOM 508 C C . GLU A 1 64 ? 19.144 8.376 -5.406 1.00 92.81 64 GLU A C 1
ATOM 510 O O . GLU A 1 64 ? 19.521 7.678 -6.345 1.00 92.81 64 GLU A O 1
ATOM 515 N N . SER A 1 65 ? 19.910 8.569 -4.322 1.00 92.00 65 SER A N 1
ATOM 516 C CA . SER A 1 65 ? 21.279 8.035 -4.222 1.00 92.00 65 SER A CA 1
ATOM 517 C C . SER A 1 65 ? 21.318 6.505 -4.174 1.00 92.00 65 SER A C 1
ATOM 519 O O . SER A 1 65 ? 22.279 5.898 -4.644 1.00 92.00 65 SER A O 1
ATOM 521 N N . LYS A 1 66 ? 20.253 5.867 -3.668 1.00 91.69 66 LYS A N 1
ATOM 522 C CA . LYS A 1 66 ? 20.123 4.404 -3.594 1.00 91.69 66 LYS A CA 1
ATOM 523 C C . LYS A 1 66 ? 19.609 3.779 -4.898 1.00 91.69 66 LYS A C 1
ATOM 525 O O . LYS A 1 66 ? 19.664 2.560 -5.057 1.00 91.69 66 LYS A O 1
ATOM 530 N N . TYR A 1 67 ? 19.112 4.576 -5.849 1.00 92.75 67 TYR A N 1
ATOM 531 C CA . TYR A 1 67 ? 18.436 4.050 -7.039 1.00 92.75 67 TYR A CA 1
ATOM 532 C C . TYR A 1 67 ? 19.351 3.240 -7.963 1.00 92.75 67 TYR A C 1
ATOM 534 O O . TYR A 1 67 ? 18.934 2.196 -8.462 1.00 92.75 67 TYR A O 1
ATOM 542 N N . GLU A 1 68 ? 20.603 3.658 -8.162 1.00 90.25 68 GLU A N 1
ATOM 543 C CA . GLU A 1 68 ? 21.520 2.954 -9.072 1.00 90.25 68 GLU A CA 1
ATOM 544 C C . GLU A 1 68 ? 21.797 1.506 -8.622 1.00 90.25 68 GLU A C 1
ATOM 546 O O . GLU A 1 68 ? 21.851 0.600 -9.457 1.00 90.25 68 GLU A O 1
ATOM 551 N N . LYS A 1 69 ? 21.849 1.241 -7.305 1.00 92.00 69 LYS A N 1
ATOM 552 C CA . LYS A 1 69 ? 21.953 -0.125 -6.749 1.00 92.00 69 LYS A CA 1
ATOM 553 C C . LYS A 1 69 ? 20.727 -0.969 -7.118 1.00 92.00 69 LYS A C 1
ATOM 555 O O . LYS A 1 69 ? 20.862 -2.105 -7.580 1.00 92.00 69 LYS A O 1
ATOM 560 N N . LEU A 1 70 ? 19.526 -0.400 -6.972 1.00 93.06 70 LEU A N 1
ATOM 561 C CA . LEU A 1 70 ? 18.263 -1.064 -7.319 1.00 93.06 70 LEU A CA 1
ATOM 562 C C . LEU A 1 70 ? 18.162 -1.339 -8.821 1.00 93.06 70 LEU A C 1
ATOM 564 O O . LEU A 1 70 ? 17.778 -2.435 -9.234 1.00 93.06 70 LEU A O 1
ATOM 568 N N . LYS A 1 71 ? 18.547 -0.362 -9.644 1.00 91.12 71 LYS A N 1
ATOM 569 C CA . LYS A 1 71 ? 18.590 -0.482 -11.101 1.00 91.12 71 LYS A CA 1
ATOM 570 C C . LYS A 1 71 ? 19.541 -1.595 -11.529 1.00 91.12 71 LYS A C 1
ATOM 572 O O . LYS A 1 71 ? 19.132 -2.459 -12.299 1.00 91.12 71 LYS A O 1
ATOM 577 N N . TYR A 1 72 ? 20.757 -1.638 -10.981 1.00 90.56 72 TYR A N 1
ATOM 578 C CA . TYR A 1 72 ? 21.720 -2.707 -11.256 1.00 90.56 72 TYR A CA 1
ATOM 579 C C . TYR A 1 72 ? 21.152 -4.093 -10.912 1.00 90.56 72 TYR A C 1
ATOM 581 O O . TYR A 1 72 ? 21.178 -4.995 -11.752 1.00 90.56 72 TYR A O 1
ATOM 589 N N . LYS A 1 73 ? 20.566 -4.250 -9.714 1.00 94.12 73 LYS A N 1
ATOM 590 C CA . LYS A 1 73 ? 19.898 -5.489 -9.271 1.00 94.12 73 LYS A CA 1
ATOM 591 C C . LYS A 1 73 ? 18.823 -5.947 -10.269 1.00 94.12 73 LYS A C 1
ATOM 593 O O . LYS A 1 73 ? 18.795 -7.116 -10.652 1.00 94.12 73 LYS A O 1
ATOM 598 N N . ARG A 1 74 ? 17.964 -5.028 -10.721 1.00 94.44 74 ARG A N 1
ATOM 599 C CA . ARG A 1 74 ? 16.854 -5.309 -11.653 1.00 94.44 74 ARG A CA 1
ATOM 600 C C . ARG A 1 74 ? 17.336 -5.633 -13.063 1.00 94.44 74 ARG A C 1
ATOM 602 O O . ARG A 1 74 ? 16.913 -6.640 -13.623 1.00 94.44 74 ARG A O 1
ATOM 609 N N . CYS A 1 75 ? 18.240 -4.828 -13.619 1.00 89.12 75 CYS A N 1
ATOM 610 C CA . CYS A 1 75 ? 18.830 -5.055 -14.940 1.00 89.12 75 CYS A CA 1
ATOM 611 C C . CYS A 1 75 ? 19.517 -6.422 -15.014 1.00 89.12 75 CYS A C 1
ATOM 613 O O . CYS A 1 75 ? 19.256 -7.201 -15.931 1.00 89.12 75 CYS A O 1
ATOM 615 N N . LYS A 1 76 ? 20.319 -6.751 -13.992 1.00 93.38 76 LYS A N 1
ATOM 616 C CA . LYS A 1 76 ? 20.996 -8.045 -13.886 1.00 93.38 76 LYS A CA 1
ATOM 617 C C . LYS A 1 76 ? 20.005 -9.206 -13.850 1.00 93.38 76 LYS A C 1
ATOM 619 O O . LYS A 1 76 ? 20.192 -10.177 -14.570 1.00 93.38 76 LYS A O 1
ATOM 624 N N . TYR A 1 77 ? 18.942 -9.096 -13.054 1.00 92.00 77 TYR A N 1
ATOM 625 C CA . TYR A 1 77 ? 17.892 -10.116 -12.995 1.00 92.00 77 TYR A CA 1
ATOM 626 C C . TYR A 1 77 ? 17.176 -10.316 -14.341 1.00 92.00 77 TYR A C 1
ATOM 628 O O . TYR A 1 77 ? 16.829 -11.438 -14.700 1.00 92.00 77 TYR A O 1
ATOM 636 N N . LEU A 1 78 ? 16.977 -9.237 -15.099 1.00 91.31 78 LEU A N 1
ATOM 637 C CA . LEU A 1 78 ? 16.312 -9.260 -16.403 1.00 91.31 78 LEU A CA 1
ATOM 638 C C . LEU A 1 78 ? 17.241 -9.621 -17.572 1.00 91.31 78 LEU A C 1
ATOM 640 O O . LEU A 1 78 ? 16.766 -9.680 -18.705 1.00 91.31 78 LEU A O 1
ATOM 644 N N . ASN A 1 79 ? 18.536 -9.855 -17.323 1.00 91.81 79 ASN A N 1
ATOM 645 C CA . ASN A 1 79 ? 19.567 -10.023 -18.353 1.00 91.81 79 ASN A CA 1
ATOM 646 C C . ASN A 1 79 ? 19.582 -8.868 -19.374 1.00 91.81 79 ASN A C 1
ATOM 648 O O . ASN A 1 79 ? 19.672 -9.088 -20.582 1.00 91.81 79 ASN A O 1
ATOM 652 N N . LYS A 1 80 ? 19.474 -7.629 -18.881 1.00 83.25 80 LYS A N 1
ATOM 653 C CA . LYS A 1 80 ? 19.556 -6.401 -19.683 1.00 83.25 80 LYS A CA 1
ATOM 654 C C . LYS A 1 80 ? 20.702 -5.524 -19.191 1.00 83.25 80 LYS A C 1
ATOM 656 O O . LYS A 1 80 ? 20.962 -5.471 -17.993 1.00 83.25 80 LYS A O 1
ATOM 661 N N . GLU A 1 81 ? 21.356 -4.802 -20.099 1.00 74.62 81 GLU A N 1
ATOM 662 C CA . GLU A 1 81 ? 22.371 -3.806 -19.719 1.00 74.62 81 GLU A CA 1
ATOM 663 C C . GLU A 1 81 ? 21.730 -2.541 -19.135 1.00 74.62 81 GLU A C 1
ATOM 665 O O . GLU A 1 81 ? 22.227 -1.969 -18.165 1.00 74.62 81 GLU A O 1
ATOM 670 N N . THR A 1 82 ? 20.585 -2.126 -19.679 1.00 71.50 82 THR A N 1
ATOM 671 C CA . THR A 1 82 ? 19.833 -0.957 -19.219 1.00 71.50 82 THR A CA 1
ATOM 672 C C . THR A 1 82 ? 18.333 -1.253 -19.194 1.00 71.50 82 THR A C 1
ATOM 674 O O . THR A 1 82 ? 17.849 -2.172 -19.858 1.00 71.50 82 THR A O 1
ATOM 677 N N . VAL A 1 83 ? 17.585 -0.486 -18.394 1.00 65.69 83 VAL A N 1
ATOM 678 C CA . VAL A 1 83 ? 16.119 -0.467 -18.485 1.00 65.69 83 VAL A CA 1
ATOM 679 C C . VAL A 1 83 ? 15.759 0.100 -19.856 1.00 65.69 83 VAL A C 1
ATOM 681 O O . VAL A 1 83 ? 16.405 1.049 -20.308 1.00 65.69 83 VAL A O 1
ATOM 684 N N . ASP A 1 84 ? 14.755 -0.487 -20.512 1.00 64.12 84 ASP A N 1
ATOM 685 C CA . ASP A 1 84 ? 14.247 0.021 -21.786 1.00 64.12 84 ASP A CA 1
ATOM 686 C C . ASP A 1 84 ? 13.971 1.526 -21.611 1.00 64.12 84 ASP A C 1
ATOM 688 O O . ASP A 1 84 ? 13.249 1.912 -20.692 1.00 64.12 84 ASP A O 1
ATOM 692 N N . ASN A 1 85 ? 14.585 2.379 -22.440 1.00 49.97 85 ASN A N 1
ATOM 693 C CA . ASN A 1 85 ? 14.362 3.829 -22.433 1.00 49.97 85 ASN A CA 1
ATOM 694 C C . ASN A 1 85 ? 12.934 4.129 -22.916 1.00 49.97 85 ASN A C 1
ATOM 696 O O . ASN A 1 85 ? 12.742 4.675 -24.001 1.00 49.97 85 ASN A O 1
ATOM 700 N N . VAL A 1 86 ? 11.913 3.751 -22.147 1.00 48.03 86 VAL A N 1
ATOM 701 C CA . VAL A 1 86 ? 10.549 4.214 -22.381 1.00 48.03 86 VAL A CA 1
ATOM 702 C C . VAL A 1 86 ? 10.495 5.642 -21.848 1.00 48.03 86 VAL A C 1
ATOM 704 O O . VAL A 1 86 ? 10.123 5.899 -20.708 1.00 48.03 86 VAL A O 1
ATOM 707 N N . ASN A 1 87 ? 10.947 6.571 -22.688 1.00 41.94 87 ASN A N 1
ATOM 708 C CA . ASN A 1 87 ? 10.890 8.017 -22.476 1.00 41.94 87 ASN A CA 1
ATOM 709 C C . ASN A 1 87 ? 9.481 8.604 -22.699 1.00 41.94 87 ASN A C 1
ATOM 711 O O . ASN A 1 87 ? 9.340 9.817 -22.805 1.00 41.94 87 ASN A O 1
ATOM 715 N N . ASP A 1 88 ? 8.431 7.783 -22.713 1.00 44.12 88 ASP A N 1
ATOM 716 C CA . ASP A 1 88 ? 7.082 8.219 -23.090 1.00 44.12 88 ASP A CA 1
ATOM 717 C C . ASP A 1 88 ? 6.126 8.326 -21.894 1.00 44.12 88 ASP A C 1
ATOM 719 O O . ASP A 1 88 ? 4.952 7.978 -21.992 1.00 44.12 88 ASP A O 1
ATOM 723 N N . MET A 1 89 ? 6.603 8.837 -20.753 1.00 45.62 89 MET A N 1
ATOM 724 C CA . MET A 1 89 ? 5.703 9.436 -19.762 1.00 45.62 89 MET A CA 1
ATOM 725 C C . MET A 1 89 ? 5.959 10.950 -19.736 1.00 45.62 89 MET A C 1
ATOM 727 O O . MET A 1 89 ? 7.032 11.365 -19.288 1.00 45.62 89 MET A O 1
ATOM 731 N N . PRO A 1 90 ? 5.032 11.798 -20.226 1.00 39.56 90 PRO A N 1
ATOM 732 C CA . PRO A 1 90 ? 5.332 13.193 -20.558 1.00 39.56 90 PRO A CA 1
ATOM 733 C C . PRO A 1 90 ? 5.726 14.115 -19.392 1.00 39.56 90 PRO A C 1
ATOM 735 O O . PRO A 1 90 ? 5.974 15.287 -19.650 1.00 39.56 90 PRO A O 1
ATOM 738 N N . ASN A 1 91 ? 5.763 13.665 -18.126 1.00 41.56 91 ASN A N 1
ATOM 739 C CA . ASN A 1 91 ? 5.768 14.598 -16.989 1.00 41.56 91 ASN A CA 1
ATOM 740 C C . ASN A 1 91 ? 6.485 14.191 -15.682 1.00 41.56 91 ASN A C 1
ATOM 742 O O . ASN A 1 91 ? 6.205 14.787 -14.642 1.00 41.56 91 ASN A O 1
ATOM 746 N N . SER A 1 92 ? 7.476 13.290 -15.669 1.00 52.25 92 SER A N 1
ATOM 747 C CA . SER A 1 92 ? 8.365 13.236 -14.488 1.00 52.25 92 SER A CA 1
ATOM 748 C C . SER A 1 92 ? 9.815 12.916 -14.817 1.00 52.25 92 SER A C 1
ATOM 750 O O . SER A 1 92 ? 10.216 11.763 -14.908 1.00 52.25 92 SER A O 1
ATOM 752 N N . LYS A 1 93 ? 10.642 13.966 -14.871 1.00 70.19 93 LYS A N 1
ATOM 753 C CA . LYS A 1 93 ? 12.111 13.858 -14.804 1.00 70.19 93 LYS A CA 1
ATOM 754 C C . LYS A 1 93 ? 12.613 13.322 -13.450 1.00 70.19 93 LYS A C 1
ATOM 756 O O . LYS A 1 93 ? 13.806 13.084 -13.311 1.00 70.19 93 LYS A O 1
ATOM 761 N N . LYS A 1 94 ? 11.736 13.184 -12.446 1.00 89.25 94 LYS A N 1
ATOM 762 C CA . LYS A 1 94 ? 12.092 12.807 -11.074 1.00 89.25 94 LYS A CA 1
ATOM 763 C C . LYS A 1 94 ? 11.713 11.356 -10.777 1.00 89.25 94 LYS A C 1
ATOM 765 O O . LYS A 1 94 ? 10.640 10.904 -11.176 1.00 89.25 94 LYS A O 1
ATOM 770 N N . LEU A 1 95 ? 12.571 10.662 -10.030 1.00 94.12 95 LEU A N 1
ATOM 771 C CA . LEU A 1 95 ? 12.316 9.312 -9.536 1.00 94.12 95 LEU A CA 1
ATOM 772 C C . LEU A 1 95 ? 11.063 9.283 -8.644 1.00 94.12 95 LEU A C 1
ATOM 774 O O . LEU A 1 95 ? 10.865 10.159 -7.802 1.00 94.12 95 LEU A O 1
ATOM 778 N N . GLN A 1 96 ? 10.222 8.267 -8.825 1.00 96.50 96 GLN A N 1
ATOM 779 C CA . GLN A 1 96 ? 8.966 8.084 -8.093 1.00 96.50 96 GLN A CA 1
ATOM 780 C C . GLN A 1 96 ? 8.793 6.622 -7.672 1.00 96.50 96 GLN A C 1
ATOM 782 O O . GLN A 1 96 ? 9.445 5.725 -8.205 1.00 96.50 96 GLN A O 1
ATOM 787 N N . ASN A 1 97 ? 7.891 6.374 -6.726 1.00 98.31 97 ASN A N 1
ATOM 788 C CA . ASN A 1 97 ? 7.411 5.025 -6.435 1.00 98.31 97 ASN A CA 1
ATOM 789 C C . ASN A 1 97 ? 6.245 4.650 -7.349 1.00 98.31 97 ASN A C 1
ATOM 791 O O . ASN A 1 97 ? 5.507 5.516 -7.826 1.00 98.31 97 ASN A O 1
ATOM 795 N N . VAL A 1 98 ? 6.041 3.348 -7.512 1.00 98.62 98 VAL A N 1
ATOM 796 C CA . VAL A 1 98 ? 4.845 2.777 -8.134 1.00 98.62 98 VAL A CA 1
ATOM 797 C C . VAL A 1 98 ? 3.816 2.476 -7.048 1.00 98.62 98 VAL A C 1
ATOM 799 O O . VAL A 1 98 ? 4.163 1.933 -6.001 1.00 98.62 98 VAL A O 1
ATOM 802 N N . VAL A 1 99 ? 2.549 2.809 -7.294 1.00 98.81 99 VAL A N 1
ATOM 803 C CA . VAL A 1 99 ? 1.415 2.416 -6.447 1.00 98.81 99 VAL A CA 1
ATOM 804 C C . VAL A 1 99 ? 0.414 1.601 -7.254 1.00 98.81 99 VAL A C 1
ATOM 806 O O . VAL A 1 99 ? -0.061 2.047 -8.297 1.00 98.81 99 VAL A O 1
ATOM 809 N N . VAL A 1 100 ? 0.098 0.404 -6.764 1.00 98.81 100 VAL A N 1
ATOM 810 C CA . VAL A 1 100 ? -0.769 -0.566 -7.441 1.00 98.81 100 VAL A CA 1
ATOM 811 C C . VAL A 1 100 ? -2.058 -0.736 -6.659 1.00 98.81 100 VAL A C 1
ATOM 813 O O . VAL A 1 100 ? -2.032 -1.046 -5.466 1.00 98.81 100 VAL A O 1
ATOM 816 N N . MET A 1 101 ? -3.189 -0.569 -7.337 1.00 98.44 101 MET A N 1
ATOM 817 C CA . MET A 1 101 ? -4.506 -0.669 -6.720 1.00 98.44 101 MET A CA 1
ATOM 818 C C . MET A 1 101 ? -5.523 -1.389 -7.598 1.00 98.44 101 MET A C 1
ATOM 820 O O . MET A 1 101 ? -5.454 -1.342 -8.819 1.00 98.44 101 MET A O 1
ATOM 824 N N . GLY A 1 102 ? -6.499 -2.050 -6.983 1.00 98.12 102 GLY A N 1
ATOM 825 C CA . GLY A 1 102 ? -7.619 -2.654 -7.708 1.00 98.12 102 GLY A CA 1
ATOM 826 C C . GLY A 1 102 ? -8.648 -1.612 -8.155 1.00 98.12 102 GLY A C 1
ATOM 827 O O . GLY A 1 102 ? -8.779 -0.560 -7.529 1.00 98.12 102 GLY A O 1
ATOM 828 N N . ARG A 1 103 ? -9.446 -1.934 -9.181 1.00 96.88 103 ARG A N 1
ATOM 829 C CA . ARG A 1 103 ? -10.522 -1.067 -9.709 1.00 96.88 103 ARG A CA 1
ATOM 830 C C . ARG A 1 103 ? -11.415 -0.441 -8.626 1.00 96.88 103 ARG A C 1
ATOM 832 O O . ARG A 1 103 ? -11.580 0.772 -8.595 1.00 96.88 103 ARG A O 1
ATOM 839 N N . THR A 1 104 ? -11.968 -1.247 -7.717 1.00 96.12 104 THR A N 1
ATOM 840 C CA . THR A 1 104 ? -12.860 -0.745 -6.653 1.00 96.12 104 THR A CA 1
ATOM 841 C C . THR A 1 104 ? -12.140 0.217 -5.705 1.00 96.12 104 THR A C 1
ATOM 843 O O . THR A 1 104 ? -12.736 1.180 -5.235 1.00 96.12 104 THR A O 1
ATOM 846 N N . ASN A 1 105 ? -10.845 -0.004 -5.459 1.00 96.88 105 ASN A N 1
ATOM 847 C CA . ASN A 1 105 ? -10.040 0.904 -4.649 1.00 96.88 105 ASN A CA 1
ATOM 848 C C . ASN A 1 105 ? -9.799 2.231 -5.384 1.00 96.88 105 ASN A C 1
ATOM 850 O O . ASN A 1 105 ? -9.987 3.294 -4.812 1.00 96.88 105 ASN A O 1
ATOM 854 N N . TRP A 1 106 ? -9.487 2.191 -6.682 1.00 97.25 106 TRP A N 1
ATOM 855 C CA . TRP A 1 106 ? -9.391 3.404 -7.500 1.00 97.25 106 TRP A CA 1
ATOM 856 C C . TRP A 1 106 ? -10.692 4.224 -7.492 1.00 97.25 106 TRP A C 1
ATOM 858 O O . TRP A 1 106 ? -10.678 5.452 -7.364 1.00 97.25 106 TRP A O 1
ATOM 868 N N . GLU A 1 107 ? -11.841 3.561 -7.610 1.00 95.69 107 GLU A N 1
ATOM 869 C CA . GLU A 1 107 ? -13.153 4.214 -7.604 1.00 95.69 107 GLU A CA 1
ATOM 870 C C . GLU A 1 107 ? -13.473 4.890 -6.265 1.00 95.69 107 GLU A C 1
ATOM 872 O O . GLU A 1 107 ? -14.066 5.971 -6.276 1.00 95.69 107 GLU A O 1
ATOM 877 N N . SER A 1 108 ? -13.016 4.321 -5.144 1.00 95.94 108 SER A N 1
ATOM 878 C CA . SER A 1 108 ? -13.247 4.860 -3.795 1.00 95.94 108 SER A CA 1
ATOM 879 C C . SER A 1 108 ? -12.466 6.151 -3.508 1.00 95.94 108 SER A C 1
ATOM 881 O O . SER A 1 108 ? -12.893 6.970 -2.689 1.00 95.94 108 SER A O 1
ATOM 883 N N . ILE A 1 109 ? -11.344 6.381 -4.202 1.00 95.31 109 ILE A N 1
ATOM 884 C CA . ILE A 1 109 ? -10.528 7.586 -4.027 1.00 95.31 109 ILE A CA 1
ATOM 885 C C . ILE A 1 109 ? -11.306 8.810 -4.552 1.00 95.31 109 ILE A C 1
ATOM 887 O O . ILE A 1 109 ? -11.767 8.809 -5.699 1.00 95.31 109 ILE A O 1
ATOM 891 N N . PRO A 1 110 ? -11.430 9.907 -3.779 1.00 94.81 110 PRO A N 1
ATOM 892 C CA . PRO A 1 110 ? -12.037 11.144 -4.270 1.00 94.81 110 PRO A CA 1
ATOM 893 C C . PRO A 1 110 ? -11.318 11.698 -5.509 1.00 94.81 110 PRO A C 1
ATOM 895 O O . PRO A 1 110 ? -10.091 11.753 -5.535 1.00 94.81 110 PRO A O 1
ATOM 898 N N . LYS A 1 111 ? -12.068 12.199 -6.505 1.00 94.50 111 LYS A N 1
ATOM 899 C CA . LYS A 1 111 ? -11.518 12.702 -7.787 1.00 94.50 111 LYS A CA 1
ATOM 900 C C . LYS A 1 111 ? -10.358 13.694 -7.626 1.00 94.50 111 LYS A C 1
ATOM 902 O O . LYS A 1 111 ? -9.378 13.598 -8.344 1.00 94.50 111 LYS A O 1
ATOM 907 N N . LYS A 1 112 ? -10.417 14.588 -6.631 1.00 95.50 112 LYS A N 1
ATOM 908 C CA . LYS A 1 112 ? -9.354 15.575 -6.342 1.00 95.50 112 LYS A CA 1
ATOM 909 C C . LYS A 1 112 ? -7.995 14.973 -5.953 1.00 95.50 112 LYS A C 1
ATOM 911 O O . LYS A 1 112 ? -7.011 15.700 -5.885 1.00 95.50 112 LYS A O 1
ATOM 916 N N . PHE A 1 113 ? -7.956 13.684 -5.623 1.00 94.94 113 PHE A N 1
ATOM 917 C CA . PHE A 1 113 ? -6.741 12.956 -5.266 1.00 94.94 113 PHE A CA 1
ATOM 918 C C . PHE A 1 113 ? -6.325 11.944 -6.341 1.00 94.94 113 PHE A C 1
ATOM 920 O O . PHE A 1 113 ? -5.366 11.210 -6.115 1.00 94.94 113 PHE A O 1
ATOM 927 N N . LYS A 1 114 ? -7.035 11.892 -7.477 1.00 94.75 114 LYS A N 1
ATOM 928 C CA . LYS A 1 114 ? -6.712 11.033 -8.617 1.00 94.75 114 LYS A CA 1
ATOM 929 C C . LYS A 1 114 ? -6.038 11.844 -9.734 1.00 94.75 114 LYS A C 1
ATOM 931 O O . LYS A 1 114 ? -6.533 12.926 -10.046 1.00 94.75 114 LYS A O 1
ATOM 936 N N . PRO A 1 115 ? -4.952 11.331 -10.340 1.00 96.25 115 PRO A N 1
ATOM 937 C CA . PRO A 1 115 ? -4.115 10.235 -9.842 1.00 96.25 115 PRO A CA 1
ATOM 938 C C . PRO A 1 115 ? -3.371 10.645 -8.558 1.00 96.25 115 PRO A C 1
ATOM 940 O O . PRO A 1 115 ? -3.228 11.831 -8.248 1.00 96.25 115 PRO A O 1
ATOM 943 N N . LEU A 1 116 ? -2.879 9.666 -7.793 1.00 96.62 116 LEU A N 1
ATOM 944 C CA . LEU A 1 116 ? -2.128 9.946 -6.573 1.00 96.62 116 LEU A CA 1
ATOM 945 C C . LEU A 1 116 ? -0.839 10.707 -6.915 1.00 96.62 116 LEU A C 1
ATOM 947 O O . LEU A 1 116 ? 0.047 10.174 -7.577 1.00 96.62 116 LEU A O 1
ATOM 951 N N . SER A 1 117 ? -0.718 11.944 -6.431 1.00 95.69 117 SER A N 1
ATOM 952 C CA . SER A 1 117 ? 0.398 12.835 -6.775 1.00 95.69 117 SER A CA 1
ATOM 953 C C . SER A 1 117 ? 1.769 12.268 -6.395 1.00 95.69 117 SER A C 1
ATOM 955 O O . SER A 1 117 ? 1.909 11.608 -5.359 1.00 95.69 117 SER A O 1
ATOM 957 N N . ASN A 1 118 ? 2.780 12.572 -7.218 1.00 96.06 118 ASN A N 1
ATOM 958 C CA . ASN A 1 118 ? 4.182 12.154 -7.071 1.00 96.06 118 ASN A CA 1
ATOM 959 C C . ASN A 1 118 ? 4.409 10.634 -7.037 1.00 96.06 118 ASN A C 1
ATOM 961 O O . ASN A 1 118 ? 5.363 10.165 -6.417 1.00 96.06 118 ASN A O 1
ATOM 965 N N . ARG A 1 119 ? 3.517 9.870 -7.672 1.00 97.38 119 ARG A N 1
ATOM 966 C CA . ARG A 1 119 ? 3.555 8.409 -7.755 1.00 97.38 119 ARG A CA 1
ATOM 967 C C . ARG A 1 119 ? 3.138 7.961 -9.151 1.00 97.38 119 ARG A C 1
ATOM 969 O O . ARG A 1 119 ? 2.255 8.563 -9.760 1.00 97.38 119 ARG A O 1
ATOM 976 N N . ILE A 1 120 ? 3.726 6.867 -9.614 1.00 97.19 120 ILE A N 1
ATOM 977 C CA . ILE A 1 120 ? 3.304 6.175 -10.830 1.00 97.19 120 ILE A CA 1
ATOM 978 C C . ILE A 1 120 ? 2.098 5.309 -10.461 1.00 97.19 120 ILE A C 1
ATOM 980 O O . ILE A 1 120 ? 2.215 4.393 -9.646 1.00 97.19 120 ILE A O 1
ATOM 984 N N . ASN A 1 121 ? 0.927 5.622 -11.012 1.00 98.00 121 ASN A N 1
ATOM 985 C CA . ASN A 1 121 ? -0.331 4.973 -10.643 1.00 98.00 121 ASN A CA 1
ATOM 986 C C . ASN A 1 121 ? -0.612 3.785 -11.573 1.00 98.00 121 ASN A C 1
ATOM 988 O O . ASN A 1 121 ? -0.638 3.942 -12.793 1.00 98.00 121 ASN A O 1
ATOM 992 N N . VAL A 1 122 ? -0.848 2.609 -10.990 1.00 98.19 122 VAL A N 1
ATOM 993 C CA . VAL A 1 122 ? -1.150 1.367 -11.711 1.00 98.19 122 VAL A CA 1
ATOM 994 C C . VAL A 1 122 ? -2.461 0.783 -11.193 1.00 98.19 122 VAL A C 1
ATOM 996 O O . VAL A 1 122 ? -2.631 0.578 -9.989 1.00 98.19 122 VAL A O 1
ATOM 999 N N . ILE A 1 123 ? -3.390 0.491 -12.100 1.00 98.12 123 ILE A N 1
ATOM 1000 C CA . ILE A 1 123 ? -4.717 -0.033 -11.777 1.00 98.12 123 ILE A CA 1
ATOM 1001 C C . ILE A 1 123 ? -4.837 -1.461 -12.309 1.00 98.12 123 ILE A C 1
ATOM 1003 O O . ILE A 1 123 ? -4.707 -1.701 -13.509 1.00 98.12 123 ILE A O 1
ATOM 1007 N N . LEU A 1 124 ? -5.130 -2.407 -11.415 1.00 97.25 124 LEU A N 1
ATOM 1008 C CA . LEU A 1 124 ? -5.458 -3.787 -11.757 1.00 97.25 124 LEU A CA 1
ATOM 1009 C C . LEU A 1 124 ? -6.962 -3.902 -12.034 1.00 97.25 124 LEU A C 1
ATOM 1011 O O . LEU A 1 124 ? -7.796 -3.760 -11.130 1.00 97.25 124 LEU A O 1
ATOM 1015 N N . SER A 1 125 ? -7.313 -4.143 -13.296 1.00 94.75 125 SER A N 1
ATOM 1016 C CA . SER A 1 125 ? -8.695 -4.275 -13.755 1.00 94.75 125 SER A CA 1
ATOM 1017 C C . SER A 1 125 ? -8.779 -5.214 -14.952 1.00 94.75 125 SER A C 1
ATOM 1019 O O . SER A 1 125 ? -7.977 -5.127 -15.866 1.00 94.75 125 SER A O 1
ATOM 1021 N N . ARG A 1 126 ? -9.782 -6.097 -14.978 1.00 90.62 126 ARG A N 1
ATOM 1022 C CA . ARG A 1 126 ? -10.060 -6.953 -16.149 1.00 90.62 126 ARG A CA 1
ATOM 1023 C C . ARG A 1 126 ? -11.063 -6.331 -17.119 1.00 90.62 126 ARG A C 1
ATOM 1025 O O . ARG A 1 126 ? -11.236 -6.837 -18.220 1.00 90.62 126 ARG A O 1
ATOM 1032 N N . THR A 1 127 ? -11.768 -5.290 -16.679 1.00 90.00 127 THR A N 1
ATOM 1033 C CA . THR A 1 127 ? -12.903 -4.702 -17.404 1.00 90.00 127 THR A CA 1
ATOM 1034 C C . THR A 1 127 ? -12.595 -3.330 -17.978 1.00 90.00 127 THR A C 1
ATOM 1036 O O . THR A 1 127 ? -13.217 -2.953 -18.962 1.00 90.00 127 THR A O 1
ATOM 1039 N N . LEU A 1 128 ? -11.675 -2.589 -17.355 1.00 89.25 128 LEU A N 1
ATOM 1040 C CA . LEU A 1 128 ? -11.277 -1.263 -17.817 1.00 89.25 128 LEU A CA 1
ATOM 1041 C C . LEU A 1 128 ? -10.089 -1.379 -18.763 1.00 89.25 128 LEU A C 1
ATOM 1043 O O . LEU A 1 128 ? -9.250 -2.266 -18.605 1.00 89.25 128 LEU A O 1
ATOM 1047 N N . LYS A 1 129 ? -10.012 -0.461 -19.716 1.00 87.50 129 LYS A N 1
ATOM 1048 C CA . LYS A 1 129 ? -8.908 -0.338 -20.662 1.00 87.50 129 LYS A CA 1
ATOM 1049 C C . LYS A 1 129 ? -8.279 1.046 -20.559 1.00 87.50 129 LYS A C 1
ATOM 1051 O O . LYS A 1 129 ? -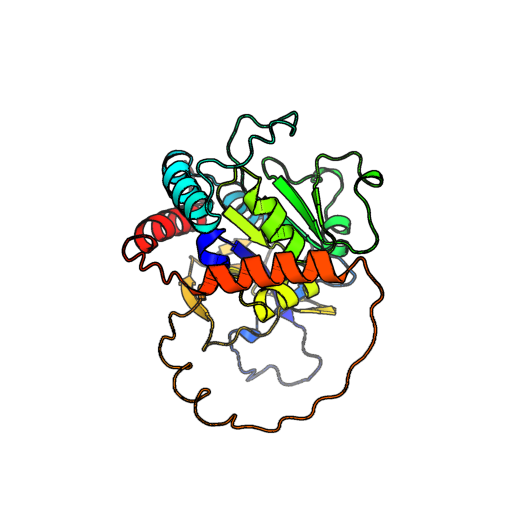8.828 1.937 -19.919 1.00 87.50 129 LYS A O 1
ATOM 1056 N N . LYS A 1 130 ? -7.104 1.238 -21.167 1.00 84.25 130 LYS A N 1
ATOM 1057 C CA . LYS A 1 130 ? -6.375 2.517 -21.087 1.00 84.25 130 LYS A CA 1
ATOM 1058 C C . LYS A 1 130 ? -7.175 3.680 -21.680 1.00 84.25 130 LYS A C 1
ATOM 1060 O O . LYS A 1 130 ? -6.994 4.814 -21.241 1.00 84.25 130 LYS A O 1
ATOM 1065 N N . GLU A 1 131 ? -8.044 3.392 -22.643 1.00 87.19 131 GLU A N 1
ATOM 1066 C CA . GLU A 1 131 ? -8.908 4.364 -23.313 1.00 87.19 131 GLU A CA 1
ATOM 1067 C C . GLU A 1 131 ? -10.004 4.922 -22.392 1.00 87.19 131 GLU A C 1
ATOM 1069 O O . GLU A 1 131 ? -10.548 5.980 -22.686 1.00 87.19 131 GLU A O 1
ATOM 1074 N N . ASP A 1 132 ? -10.295 4.258 -21.267 1.00 86.12 132 ASP A N 1
ATOM 1075 C CA . ASP A 1 132 ? -11.289 4.714 -20.285 1.00 86.12 132 ASP A CA 1
ATOM 1076 C C . ASP A 1 132 ? -10.738 5.791 -19.326 1.00 86.12 132 ASP A C 1
ATOM 1078 O O . ASP A 1 132 ? -11.461 6.252 -18.440 1.00 86.12 132 ASP A O 1
ATOM 1082 N N . PHE A 1 133 ? -9.458 6.165 -19.455 1.00 86.25 133 PHE A N 1
ATOM 1083 C CA . PHE A 1 133 ? -8.769 7.068 -18.532 1.00 86.25 133 PHE A CA 1
ATOM 1084 C C . PHE A 1 133 ? -8.074 8.215 -19.257 1.00 86.25 133 PHE A C 1
ATOM 1086 O O . PHE A 1 133 ? -7.119 8.002 -20.015 1.00 86.25 133 PHE A O 1
ATOM 1093 N N . ASP A 1 134 ? -8.489 9.431 -18.907 1.00 81.50 134 ASP A N 1
ATOM 1094 C CA . ASP A 1 134 ? -7.816 10.675 -19.286 1.00 81.50 134 ASP A CA 1
ATOM 1095 C C . ASP A 1 134 ? -6.568 10.927 -18.421 1.00 81.50 134 ASP A C 1
ATOM 1097 O O . ASP A 1 134 ? -5.676 11.686 -18.800 1.00 81.50 134 ASP A O 1
ATOM 1101 N N . GLU A 1 135 ? -6.489 10.297 -17.243 1.00 83.31 135 GLU A N 1
ATOM 1102 C CA . GLU A 1 135 ? -5.361 10.429 -16.329 1.00 83.31 135 GLU A CA 1
ATOM 1103 C C . GLU A 1 135 ? -4.120 9.640 -16.787 1.00 83.31 135 GLU A C 1
ATOM 1105 O O . GLU A 1 135 ? -4.197 8.617 -17.477 1.00 83.31 135 GLU A O 1
ATOM 1110 N N . ASP A 1 136 ? -2.949 10.098 -16.332 1.00 87.06 136 ASP A N 1
ATOM 1111 C CA . ASP A 1 136 ? -1.666 9.410 -16.513 1.00 87.06 136 ASP A CA 1
ATOM 1112 C C . ASP A 1 136 ? -1.571 8.201 -15.564 1.00 87.06 136 ASP A C 1
ATOM 1114 O O . ASP A 1 136 ? -1.041 8.272 -14.449 1.00 87.06 136 ASP A O 1
ATOM 1118 N N . VAL A 1 137 ? -2.210 7.105 -15.980 1.00 93.62 137 VAL A N 1
ATOM 1119 C 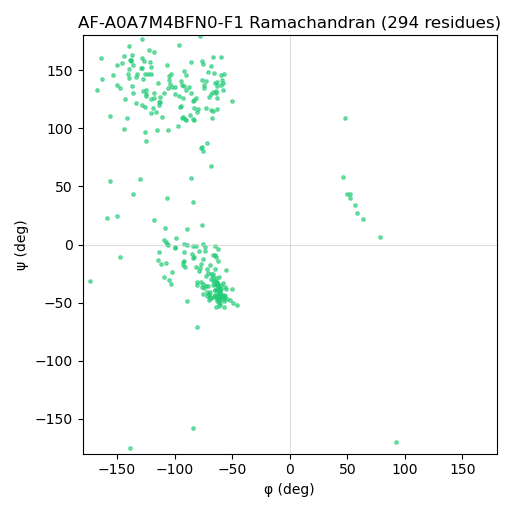CA . VAL A 1 137 ? -2.292 5.835 -15.252 1.00 93.62 137 VAL A CA 1
ATOM 1120 C C . VAL A 1 137 ? -1.983 4.657 -16.171 1.00 93.62 137 VAL A C 1
ATOM 1122 O O . VAL A 1 137 ? -2.349 4.642 -17.349 1.00 93.62 137 VAL A O 1
ATOM 1125 N N . TYR A 1 138 ? -1.362 3.626 -15.605 1.00 95.31 138 TYR A N 1
ATOM 1126 C CA . TYR A 1 138 ? -1.195 2.335 -16.264 1.00 95.31 138 TYR A CA 1
ATOM 1127 C C . TYR A 1 138 ? -2.331 1.398 -15.876 1.00 95.31 138 TYR A C 1
ATOM 1129 O O . TYR A 1 138 ? -2.675 1.288 -14.700 1.00 95.31 138 TYR A O 1
ATOM 1137 N N . ILE A 1 139 ? -2.866 0.673 -16.854 1.00 96.00 139 ILE A N 1
ATOM 1138 C CA . ILE A 1 139 ? -3.864 -0.374 -16.629 1.00 96.00 139 ILE A CA 1
ATOM 1139 C C . ILE A 1 139 ? -3.212 -1.726 -16.890 1.00 96.00 139 ILE A C 1
ATOM 1141 O O . ILE A 1 139 ? -2.567 -1.919 -17.920 1.00 96.00 139 ILE A O 1
ATOM 1145 N N . ILE A 1 140 ? -3.377 -2.648 -15.948 1.00 96.00 140 ILE A N 1
ATOM 1146 C CA . ILE A 1 140 ? -2.920 -4.033 -16.061 1.00 96.00 140 ILE A CA 1
ATOM 1147 C C . ILE A 1 140 ? -4.086 -4.985 -15.806 1.00 96.00 140 ILE A C 1
ATOM 1149 O O . ILE A 1 140 ? -4.966 -4.705 -14.989 1.00 96.00 140 ILE A O 1
ATOM 1153 N N . ASN A 1 141 ? -4.075 -6.134 -16.482 1.00 93.69 141 ASN A N 1
ATOM 1154 C CA . ASN A 1 141 ? -5.190 -7.083 -16.438 1.00 93.69 141 ASN A CA 1
ATOM 1155 C C . ASN A 1 141 ? -4.904 -8.271 -15.515 1.00 93.69 141 ASN A C 1
ATOM 1157 O O . ASN A 1 141 ? -5.833 -8.927 -15.028 1.00 93.69 141 ASN A O 1
ATOM 1161 N N . LYS A 1 142 ? -3.619 -8.560 -15.292 1.00 94.06 142 LYS A N 1
ATOM 1162 C CA . LYS A 1 142 ? -3.130 -9.652 -14.453 1.00 94.06 142 LYS A CA 1
ATOM 1163 C C . LYS A 1 142 ? -1.933 -9.198 -13.621 1.00 94.06 142 LYS A C 1
ATOM 1165 O O . LYS A 1 142 ? -1.248 -8.237 -13.966 1.00 94.06 142 LYS A O 1
ATOM 1170 N N . VAL A 1 143 ? -1.656 -9.910 -12.532 1.00 94.50 143 VAL A N 1
ATOM 1171 C CA . VAL A 1 143 ? -0.507 -9.616 -11.662 1.00 94.50 143 VAL A CA 1
ATOM 1172 C C . VAL A 1 143 ? 0.822 -9.813 -12.390 1.00 94.50 143 VAL A C 1
ATOM 1174 O O . VAL A 1 143 ? 1.771 -9.074 -12.150 1.00 94.50 143 VAL A O 1
ATOM 1177 N N . GLU A 1 144 ? 0.899 -10.758 -13.323 1.00 94.12 144 GLU A N 1
ATOM 1178 C CA . GLU A 1 144 ? 2.107 -11.008 -14.113 1.00 94.12 144 GLU A CA 1
ATOM 1179 C C . GLU A 1 144 ? 2.474 -9.799 -14.993 1.00 94.12 144 GLU A C 1
ATOM 1181 O O . GLU A 1 144 ? 3.656 -9.474 -15.139 1.00 94.12 144 GLU A O 1
ATOM 1186 N N . ASP A 1 145 ? 1.471 -9.072 -15.498 1.00 95.31 145 ASP A N 1
ATOM 1187 C CA . ASP A 1 145 ? 1.667 -7.866 -16.311 1.00 95.31 145 ASP A CA 1
ATOM 1188 C C . ASP A 1 145 ? 2.339 -6.743 -15.504 1.00 95.31 145 ASP A C 1
ATOM 1190 O O . ASP A 1 145 ? 3.098 -5.950 -16.067 1.00 95.31 145 ASP A O 1
ATOM 1194 N N . LEU A 1 146 ? 2.131 -6.698 -14.178 1.00 97.12 146 LEU A N 1
ATOM 1195 C CA . LEU A 1 146 ? 2.832 -5.754 -13.305 1.00 97.12 146 LEU A CA 1
ATOM 1196 C C . LEU A 1 146 ? 4.341 -5.977 -13.367 1.00 97.12 146 LEU A C 1
ATOM 1198 O O . LEU A 1 146 ? 5.091 -5.017 -13.474 1.00 97.12 146 LEU A O 1
ATOM 1202 N N . ILE A 1 147 ? 4.802 -7.226 -13.311 1.00 95.25 147 ILE A N 1
ATOM 1203 C CA . ILE A 1 147 ? 6.239 -7.531 -13.300 1.00 95.25 147 ILE A CA 1
ATOM 1204 C C . ILE A 1 147 ? 6.884 -7.107 -14.624 1.00 95.25 147 ILE A C 1
ATOM 1206 O O . ILE A 1 147 ? 7.971 -6.525 -14.635 1.00 95.25 147 ILE A O 1
ATOM 1210 N N . VAL A 1 148 ? 6.179 -7.327 -15.737 1.00 94.69 148 VAL A N 1
ATOM 1211 C CA . VAL A 1 148 ? 6.601 -6.863 -17.064 1.00 94.69 148 VAL A CA 1
ATOM 1212 C C . VAL A 1 148 ? 6.671 -5.336 -17.118 1.00 94.69 148 VAL A C 1
ATOM 1214 O O . VAL A 1 148 ? 7.635 -4.794 -17.659 1.00 94.69 148 VAL A O 1
ATOM 1217 N N . LEU A 1 149 ? 5.679 -4.642 -16.554 1.00 94.81 149 LEU A N 1
ATOM 1218 C CA . LEU A 1 149 ? 5.658 -3.182 -16.476 1.00 94.81 149 LEU A CA 1
ATOM 1219 C C . LEU A 1 149 ? 6.815 -2.651 -15.618 1.00 94.81 149 LEU A C 1
ATOM 1221 O O . LEU A 1 149 ? 7.563 -1.788 -16.069 1.00 94.81 149 LEU A O 1
ATOM 1225 N N . LEU A 1 150 ? 7.023 -3.204 -14.420 1.00 95.69 150 LEU A N 1
ATOM 1226 C CA . LEU A 1 150 ? 8.112 -2.810 -13.521 1.00 95.69 150 LEU A CA 1
ATOM 1227 C C . LEU A 1 150 ? 9.489 -3.004 -14.168 1.00 95.69 150 LEU A C 1
ATOM 1229 O O . LEU A 1 150 ? 10.379 -2.187 -13.954 1.00 95.69 150 LEU A O 1
ATOM 1233 N N . GLY A 1 151 ? 9.669 -4.032 -15.002 1.00 92.50 151 GLY A N 1
ATOM 1234 C CA . GLY A 1 151 ? 10.911 -4.247 -15.750 1.00 92.50 151 GLY A CA 1
ATOM 1235 C C . GLY A 1 151 ? 11.228 -3.187 -16.816 1.00 92.50 151 GLY A C 1
ATOM 1236 O O . GLY A 1 151 ? 12.326 -3.204 -17.372 1.00 92.50 151 GLY A O 1
ATOM 1237 N N . LYS A 1 152 ? 10.288 -2.279 -17.107 1.00 91.25 152 LYS A N 1
ATOM 1238 C CA . LYS A 1 152 ? 10.413 -1.200 -18.102 1.00 91.25 152 LYS A CA 1
ATOM 1239 C C . LYS A 1 152 ? 10.408 0.201 -17.486 1.00 91.25 152 LYS A C 1
ATOM 1241 O O . LYS A 1 152 ? 10.599 1.174 -18.205 1.00 91.25 152 LYS A O 1
ATOM 1246 N N . LEU A 1 153 ? 10.158 0.318 -16.182 1.00 92.00 153 LEU A N 1
ATOM 1247 C CA . LEU A 1 153 ? 10.009 1.601 -15.499 1.00 92.00 153 LEU A CA 1
ATOM 1248 C C . LEU A 1 153 ? 11.255 1.962 -14.690 1.00 92.00 153 LEU A C 1
ATOM 1250 O O . LEU A 1 153 ? 11.886 1.108 -14.069 1.00 92.00 153 LEU A O 1
ATOM 1254 N N . ASN A 1 154 ? 11.538 3.263 -14.612 1.00 93.12 154 ASN A N 1
ATOM 1255 C CA . ASN A 1 154 ? 12.448 3.815 -13.614 1.00 93.12 154 ASN A CA 1
ATOM 1256 C C . ASN A 1 154 ? 11.650 4.196 -12.361 1.00 93.12 154 ASN A C 1
ATOM 1258 O O . ASN A 1 154 ? 10.906 5.175 -12.371 1.00 93.12 154 ASN A O 1
ATOM 1262 N N . TYR A 1 155 ? 11.783 3.419 -11.286 1.00 95.88 155 TYR A N 1
ATOM 1263 C CA . TYR A 1 155 ? 11.047 3.640 -10.038 1.00 95.88 155 TYR A CA 1
ATOM 1264 C C . TYR A 1 155 ? 11.875 3.260 -8.814 1.00 95.88 155 TYR A C 1
ATOM 1266 O O . TYR A 1 155 ? 12.770 2.422 -8.900 1.00 95.88 155 TYR A O 1
ATOM 1274 N N . TYR A 1 156 ? 11.561 3.835 -7.657 1.00 96.88 156 TYR A N 1
ATOM 1275 C CA . TYR A 1 156 ? 12.255 3.498 -6.418 1.00 96.88 156 TYR A CA 1
ATOM 1276 C C . TYR A 1 156 ? 11.713 2.199 -5.804 1.00 96.88 156 TYR A C 1
ATOM 1278 O O . TYR A 1 156 ? 12.372 1.166 -5.904 1.00 96.88 156 TYR A O 1
ATOM 1286 N N . LYS A 1 157 ? 10.490 2.207 -5.262 1.00 98.38 157 LYS A N 1
ATOM 1287 C CA . LYS A 1 157 ? 9.802 1.036 -4.684 1.00 98.38 157 LYS A CA 1
ATOM 1288 C C . LYS A 1 157 ? 8.393 0.862 -5.262 1.00 98.38 157 LYS A C 1
ATOM 1290 O O . LYS A 1 157 ? 7.830 1.806 -5.824 1.00 98.38 157 LYS A O 1
ATOM 1295 N N . CYS A 1 158 ? 7.825 -0.337 -5.143 1.00 98.75 158 CYS A N 1
ATOM 1296 C CA . CYS A 1 158 ? 6.465 -0.649 -5.584 1.00 98.75 158 CYS A CA 1
ATOM 1297 C C . CYS A 1 158 ? 5.571 -0.956 -4.375 1.00 98.75 158 CYS A C 1
ATOM 1299 O O . CYS A 1 158 ? 5.867 -1.860 -3.600 1.00 98.75 158 CYS A O 1
ATOM 1301 N N . PHE A 1 159 ? 4.471 -0.221 -4.213 1.00 98.88 159 PHE A N 1
ATOM 1302 C CA . PHE A 1 159 ? 3.532 -0.386 -3.104 1.00 98.88 159 PHE A CA 1
ATOM 1303 C C . PHE A 1 159 ? 2.174 -0.882 -3.598 1.00 98.88 159 PHE A C 1
ATOM 1305 O O . PHE A 1 159 ? 1.482 -0.203 -4.356 1.00 98.88 159 PHE A O 1
ATOM 1312 N N . ILE A 1 160 ? 1.758 -2.048 -3.118 1.00 98.88 160 ILE A N 1
ATOM 1313 C CA . ILE A 1 160 ? 0.401 -2.563 -3.249 1.00 98.88 160 ILE A CA 1
ATOM 1314 C C . ILE A 1 160 ? -0.459 -1.875 -2.192 1.00 98.88 160 ILE A C 1
ATOM 1316 O O . ILE A 1 160 ? -0.223 -2.039 -0.994 1.00 98.88 160 ILE A O 1
ATOM 1320 N N . ILE A 1 161 ? -1.447 -1.101 -2.638 1.00 98.75 161 ILE A N 1
ATOM 1321 C CA . ILE A 1 161 ? -2.298 -0.275 -1.765 1.00 98.75 161 ILE A CA 1
ATOM 1322 C C . ILE A 1 161 ? -3.733 -0.819 -1.650 1.00 98.75 161 ILE A C 1
ATOM 1324 O O . ILE A 1 161 ? -4.637 -0.125 -1.184 1.00 98.75 161 ILE A O 1
ATOM 1328 N N . GLY A 1 162 ? -3.953 -2.066 -2.085 1.00 96.75 162 GLY A N 1
ATOM 1329 C CA . GLY A 1 162 ? -5.213 -2.801 -1.938 1.00 96.75 162 GLY A CA 1
ATOM 1330 C C . GLY A 1 162 ? -6.174 -2.670 -3.125 1.00 96.75 162 GLY A C 1
ATOM 1331 O O . GLY A 1 162 ? -5.836 -2.131 -4.175 1.00 96.75 162 GLY A O 1
ATOM 1332 N N . GLY A 1 163 ? -7.428 -3.113 -3.036 1.00 96.06 163 GLY A N 1
ATOM 1333 C CA . GLY A 1 163 ? -8.140 -3.593 -1.844 1.00 96.06 163 GLY A CA 1
ATOM 1334 C C . GLY A 1 163 ? -7.913 -5.069 -1.496 1.00 96.06 163 GLY A C 1
ATOM 1335 O O . GLY A 1 163 ? -6.920 -5.660 -1.908 1.00 96.06 163 GLY A O 1
ATOM 1336 N N . SER A 1 164 ? -8.851 -5.659 -0.747 1.00 97.62 164 SER A N 1
ATOM 1337 C CA . SER A 1 164 ? -8.758 -7.020 -0.182 1.00 97.62 164 SER A CA 1
ATOM 1338 C C . SER A 1 164 ? -8.352 -8.094 -1.198 1.00 97.62 164 SER A C 1
ATOM 1340 O O . SER A 1 164 ? -7.385 -8.809 -0.961 1.00 97.62 164 SER A O 1
ATOM 1342 N N . VAL A 1 165 ? -9.024 -8.152 -2.354 1.00 97.50 165 VAL A N 1
ATOM 1343 C CA . VAL A 1 165 ? -8.731 -9.121 -3.431 1.00 97.50 165 VAL A CA 1
ATOM 1344 C C . VAL A 1 165 ? -7.300 -8.974 -3.951 1.00 97.50 165 VAL A C 1
ATOM 1346 O O . VAL A 1 165 ? -6.629 -9.967 -4.213 1.00 97.50 165 VAL A O 1
ATOM 1349 N N . VAL A 1 166 ? -6.811 -7.735 -4.059 1.00 98.12 166 VAL A N 1
ATOM 1350 C CA . VAL A 1 166 ? -5.441 -7.460 -4.506 1.00 98.12 166 VAL A CA 1
ATOM 1351 C C . VAL A 1 166 ? -4.446 -7.916 -3.444 1.00 98.12 166 VAL A C 1
ATOM 1353 O O . VAL A 1 166 ? -3.492 -8.610 -3.769 1.00 98.12 166 VAL A O 1
ATOM 1356 N N . TYR A 1 167 ? -4.670 -7.596 -2.166 1.00 98.62 167 TYR A N 1
ATOM 1357 C CA . TYR A 1 167 ? -3.792 -8.088 -1.100 1.00 98.62 167 TYR A CA 1
ATOM 1358 C C . TYR A 1 167 ? -3.730 -9.611 -1.067 1.00 98.62 167 TYR A C 1
ATOM 1360 O O . TYR A 1 167 ? -2.636 -10.165 -0.994 1.00 98.62 167 TYR A O 1
ATOM 1368 N N . GLN A 1 168 ? -4.884 -10.271 -1.167 1.00 98.38 168 GLN A N 1
ATOM 1369 C CA . GLN A 1 168 ? -4.973 -11.724 -1.180 1.00 98.38 168 GLN A CA 1
ATOM 1370 C C . GLN A 1 168 ? -4.134 -12.324 -2.311 1.00 98.38 168 GLN A C 1
ATOM 1372 O O . GLN A 1 168 ? -3.244 -13.127 -2.046 1.00 98.38 168 GLN A O 1
ATOM 1377 N N . GLU A 1 169 ? -4.344 -11.875 -3.549 1.00 97.50 169 GLU A N 1
ATOM 1378 C CA . GLU A 1 169 ? -3.634 -12.420 -4.708 1.00 97.50 169 GLU A CA 1
ATOM 1379 C C . GLU A 1 169 ? -2.109 -12.217 -4.608 1.00 97.50 169 GLU A C 1
ATOM 1381 O O . GLU A 1 169 ? -1.331 -13.118 -4.928 1.00 97.50 169 GLU A O 1
ATOM 1386 N N . PHE A 1 170 ? -1.655 -11.055 -4.128 1.00 98.38 170 PHE A N 1
ATOM 1387 C CA . PHE A 1 170 ? -0.224 -10.768 -3.988 1.00 98.38 170 PHE A CA 1
ATOM 1388 C C . PHE A 1 170 ? 0.443 -11.534 -2.836 1.00 98.38 170 PHE A C 1
ATOM 1390 O O . PHE A 1 170 ? 1.603 -11.942 -2.971 1.00 98.38 170 PHE A O 1
ATOM 1397 N N . LEU A 1 171 ? -0.265 -11.738 -1.720 1.00 97.69 171 LEU A N 1
ATOM 1398 C CA . LEU A 1 171 ? 0.221 -12.544 -0.598 1.00 97.69 171 LEU A CA 1
ATOM 1399 C C . LEU A 1 171 ? 0.302 -14.027 -0.984 1.00 97.69 171 LEU A C 1
ATOM 1401 O O . LEU A 1 171 ? 1.354 -14.633 -0.791 1.00 97.69 171 LEU A O 1
ATOM 1405 N N . GLU A 1 172 ? -0.735 -14.580 -1.622 1.00 96.75 172 GLU A N 1
ATOM 1406 C CA . GLU A 1 172 ? -0.766 -15.976 -2.094 1.00 96.75 172 GLU A CA 1
ATOM 1407 C C . GLU A 1 172 ? 0.343 -16.269 -3.119 1.00 96.75 172 GLU A C 1
ATOM 1409 O O . GLU A 1 172 ? 1.009 -17.304 -3.053 1.00 96.75 172 GLU A O 1
ATOM 1414 N N . LYS A 1 173 ? 0.616 -15.324 -4.031 1.00 96.94 173 LYS A N 1
ATOM 1415 C CA . LYS A 1 173 ? 1.729 -15.412 -4.996 1.00 96.94 173 LYS A CA 1
ATOM 1416 C C . LYS A 1 173 ? 3.105 -15.138 -4.372 1.00 96.94 173 LYS A C 1
ATOM 1418 O O . LYS A 1 173 ? 4.112 -15.172 -5.080 1.00 96.94 173 LYS A O 1
ATOM 1423 N N . LYS A 1 174 ? 3.178 -14.865 -3.063 1.00 97.31 174 LYS A N 1
ATOM 1424 C CA . LYS A 1 174 ? 4.414 -14.580 -2.311 1.00 97.31 174 LYS A CA 1
ATOM 1425 C C . LYS A 1 174 ? 5.213 -13.401 -2.880 1.00 97.31 174 LYS A C 1
ATOM 1427 O O . LYS A 1 174 ? 6.447 -13.401 -2.823 1.00 97.31 174 LYS A O 1
ATOM 1432 N N . LEU A 1 175 ? 4.511 -12.396 -3.409 1.00 97.88 175 LEU A N 1
ATOM 1433 C CA . LEU A 1 175 ? 5.089 -11.219 -4.065 1.00 97.88 175 LEU A CA 1
ATOM 1434 C C . LEU A 1 175 ? 5.319 -10.032 -3.123 1.00 97.88 175 LEU A C 1
ATOM 1436 O O . LEU A 1 175 ? 5.823 -9.012 -3.576 1.00 97.88 175 LEU A O 1
ATOM 1440 N N . ILE A 1 176 ? 4.996 -10.150 -1.835 1.00 98.50 176 ILE A N 1
ATOM 1441 C CA . ILE A 1 176 ? 5.191 -9.080 -0.852 1.00 98.50 176 ILE A CA 1
ATOM 1442 C C . ILE A 1 176 ? 6.470 -9.322 -0.041 1.00 98.50 176 ILE A C 1
ATOM 1444 O O . ILE A 1 176 ? 6.692 -10.411 0.483 1.00 98.50 176 ILE A O 1
ATOM 1448 N N . LYS A 1 177 ? 7.321 -8.299 0.056 1.00 97.50 177 LYS A N 1
ATOM 1449 C CA . LYS A 1 177 ? 8.574 -8.312 0.827 1.00 97.50 177 LYS A CA 1
ATOM 1450 C C . LYS A 1 177 ? 8.370 -7.855 2.274 1.00 97.50 177 LYS A C 1
ATOM 1452 O O . LYS A 1 177 ? 8.804 -8.528 3.209 1.00 97.50 177 LYS A O 1
ATOM 1457 N N . LYS A 1 178 ? 7.679 -6.723 2.452 1.00 98.38 178 LYS A N 1
ATOM 1458 C CA . LYS A 1 178 ? 7.230 -6.193 3.752 1.00 98.38 178 LYS A CA 1
ATOM 1459 C C . LYS A 1 178 ? 5.785 -5.704 3.670 1.00 98.38 178 LYS A C 1
ATOM 1461 O O . LYS A 1 178 ? 5.323 -5.315 2.593 1.00 98.38 178 LYS A O 1
ATOM 1466 N N . ILE A 1 179 ? 5.099 -5.704 4.809 1.00 98.75 179 ILE A N 1
ATOM 1467 C CA . ILE A 1 179 ? 3.759 -5.133 4.975 1.00 98.75 179 ILE A CA 1
ATOM 1468 C C . ILE A 1 179 ? 3.865 -3.979 5.972 1.00 98.75 179 ILE A C 1
ATOM 1470 O O . ILE A 1 179 ? 4.142 -4.205 7.148 1.00 98.75 179 ILE A O 1
ATOM 1474 N N . TYR A 1 180 ? 3.629 -2.759 5.498 1.00 98.75 180 TYR A N 1
ATOM 1475 C CA . TYR A 1 180 ? 3.448 -1.569 6.324 1.00 98.75 180 TYR A CA 1
ATOM 1476 C C . TYR A 1 180 ? 1.990 -1.534 6.783 1.00 98.75 180 TYR A C 1
ATOM 1478 O O . TYR A 1 180 ? 1.079 -1.319 5.982 1.00 98.75 180 TYR A O 1
ATOM 1486 N N . PHE A 1 181 ? 1.754 -1.822 8.055 1.00 98.88 181 PHE A N 1
ATOM 1487 C CA . PHE A 1 181 ? 0.424 -2.106 8.575 1.00 98.88 181 PHE A CA 1
ATOM 1488 C C . PHE A 1 181 ? 0.065 -1.107 9.677 1.00 98.88 181 PHE A C 1
ATOM 1490 O O . PHE A 1 181 ? 0.658 -1.120 10.754 1.00 98.88 181 PHE A O 1
ATOM 1497 N N . THR A 1 182 ? -0.927 -0.254 9.433 1.00 98.88 182 THR A N 1
ATOM 1498 C CA . THR A 1 182 ? -1.491 0.624 10.465 1.00 98.88 182 THR A CA 1
ATOM 1499 C C . THR A 1 182 ? -2.554 -0.134 11.262 1.00 98.88 182 THR A C 1
ATOM 1501 O O . THR A 1 182 ? -3.548 -0.599 10.692 1.00 98.88 182 THR A O 1
ATOM 1504 N N . ARG A 1 183 ? -2.402 -0.225 12.588 1.00 98.81 183 ARG A N 1
ATOM 1505 C CA . ARG A 1 183 ? -3.431 -0.792 13.475 1.00 98.81 183 ARG A CA 1
ATOM 1506 C C . ARG A 1 183 ? -4.337 0.319 13.992 1.00 98.81 183 ARG A C 1
ATOM 1508 O O . ARG A 1 183 ? -3.924 1.130 14.813 1.00 98.81 183 ARG A O 1
ATOM 1515 N N . ILE A 1 184 ? -5.589 0.352 13.540 1.00 98.75 184 ILE A N 1
ATOM 1516 C CA . ILE A 1 184 ? -6.595 1.312 14.011 1.00 98.75 184 ILE A CA 1
ATOM 1517 C C . ILE A 1 184 ? -7.348 0.707 15.199 1.00 98.75 184 ILE A C 1
ATOM 1519 O O . ILE A 1 184 ? -8.162 -0.206 15.041 1.00 98.75 184 ILE A O 1
ATOM 1523 N N . ASN A 1 185 ? -7.111 1.212 16.410 1.00 98.38 185 ASN A N 1
ATOM 1524 C CA . ASN A 1 185 ? -7.613 0.618 17.653 1.00 98.38 185 ASN A CA 1
ATOM 1525 C C . ASN A 1 185 ? -9.051 1.032 18.019 1.00 98.38 185 ASN A C 1
ATOM 1527 O O . ASN A 1 185 ? -9.430 1.135 19.189 1.00 98.38 185 ASN A O 1
ATOM 1531 N N . SER A 1 186 ? -9.900 1.175 17.008 1.00 97.75 186 SER A N 1
ATOM 1532 C CA . SER A 1 186 ? -11.347 1.342 17.142 1.00 97.75 186 SER A CA 1
ATOM 1533 C C . SER A 1 186 ? -12.078 0.307 16.297 1.00 97.75 186 SER A C 1
ATOM 1535 O O . SER A 1 186 ? -11.509 -0.279 15.377 1.00 97.75 186 SER A O 1
ATOM 1537 N N . THR A 1 187 ? -13.329 0.047 16.660 1.00 97.62 187 THR A N 1
ATOM 1538 C CA . THR A 1 187 ? -14.169 -0.959 16.010 1.00 97.62 187 THR A CA 1
ATOM 1539 C C . THR A 1 187 ? -15.118 -0.291 15.025 1.00 97.62 187 THR A C 1
ATOM 1541 O O . THR A 1 187 ? -15.731 0.718 15.370 1.00 97.62 187 THR A O 1
ATOM 1544 N N . TYR A 1 188 ? -15.250 -0.861 13.827 1.00 97.25 188 TYR A N 1
ATOM 1545 C CA . TYR A 1 188 ? -16.164 -0.385 12.786 1.00 97.25 188 TYR A CA 1
ATOM 1546 C C . TYR A 1 188 ? -16.875 -1.563 12.102 1.00 97.25 188 TYR A C 1
ATOM 1548 O O . TYR A 1 188 ? -16.385 -2.697 12.115 1.00 97.25 188 TYR A O 1
ATOM 1556 N N . GLU A 1 189 ? -18.018 -1.285 11.473 1.00 97.56 189 GLU A N 1
ATOM 1557 C CA . GLU A 1 189 ? -18.670 -2.213 10.542 1.00 97.56 189 GLU A CA 1
ATOM 1558 C C . GLU A 1 189 ? -17.786 -2.374 9.297 1.00 97.56 189 GLU A C 1
ATOM 1560 O O . GLU A 1 189 ? -17.321 -1.379 8.740 1.00 97.56 189 GLU A O 1
ATOM 1565 N N . CYS A 1 190 ? -17.536 -3.615 8.877 1.00 97.81 190 CYS A N 1
ATOM 1566 C CA . CYS A 1 190 ? -16.698 -3.944 7.723 1.00 97.81 190 CYS A CA 1
ATOM 1567 C C . CYS A 1 190 ? -17.322 -5.093 6.921 1.00 97.81 190 CYS A C 1
ATOM 1569 O O . CYS A 1 190 ? -17.846 -6.038 7.514 1.00 97.81 190 CYS A O 1
ATOM 1571 N N . ASP A 1 191 ? -17.199 -5.044 5.595 1.00 97.38 191 ASP A N 1
ATOM 1572 C CA . ASP A 1 191 ? -17.598 -6.114 4.667 1.00 97.38 191 ASP A CA 1
ATOM 1573 C C . ASP A 1 191 ? -16.409 -6.738 3.916 1.00 97.38 191 ASP A C 1
ATOM 1575 O O . ASP A 1 191 ? -16.534 -7.823 3.346 1.00 97.38 191 ASP A O 1
ATOM 1579 N N . VAL A 1 192 ? -15.240 -6.091 3.960 1.00 97.50 192 VAL A N 1
ATOM 1580 C CA . VAL A 1 192 ? -13.991 -6.600 3.390 1.00 97.50 192 VAL A CA 1
ATOM 1581 C C . VAL A 1 192 ? -12.864 -6.580 4.416 1.00 97.50 192 VAL A C 1
ATOM 1583 O O . VAL A 1 192 ? -12.728 -5.650 5.219 1.00 97.50 192 VAL A O 1
ATOM 1586 N N . PHE A 1 193 ? -12.027 -7.617 4.366 1.00 98.44 193 PHE A N 1
ATOM 1587 C CA . PHE A 1 193 ? -11.003 -7.886 5.371 1.00 98.44 193 PHE A CA 1
ATOM 1588 C C . PHE A 1 193 ? -9.628 -8.095 4.743 1.00 98.44 193 PHE A C 1
ATOM 1590 O O . PHE A 1 193 ? -9.519 -8.531 3.594 1.00 98.44 193 PHE A O 1
ATOM 1597 N N . PHE A 1 194 ? -8.582 -7.780 5.503 1.00 98.62 194 PHE A N 1
ATOM 1598 C CA . PHE A 1 194 ? -7.216 -8.150 5.157 1.00 98.62 194 PHE A CA 1
ATOM 1599 C C . PHE A 1 194 ? -7.029 -9.663 5.378 1.00 98.62 194 PHE A C 1
ATOM 1601 O O . PHE A 1 194 ? -7.584 -10.195 6.348 1.00 98.62 194 PHE A O 1
ATOM 1608 N N . PRO A 1 195 ? -6.296 -10.372 4.498 1.00 98.12 195 PRO A N 1
ATOM 1609 C CA . PRO A 1 195 ? -6.010 -11.793 4.684 1.00 98.12 195 PRO A CA 1
ATOM 1610 C C . PRO A 1 195 ? -5.314 -12.070 6.018 1.00 98.12 195 PRO A C 1
ATOM 1612 O O . PRO A 1 195 ? -4.530 -11.253 6.496 1.00 98.12 195 PRO A O 1
ATOM 1615 N N . GLU A 1 196 ? -5.577 -13.225 6.624 1.00 97.88 196 GLU A N 1
ATOM 1616 C CA . GLU A 1 196 ? -4.835 -13.628 7.819 1.00 97.88 196 GLU A CA 1
ATOM 1617 C C . GLU A 1 196 ? -3.349 -13.803 7.472 1.00 97.88 196 GLU A C 1
ATOM 1619 O O . GLU A 1 196 ? -2.993 -14.497 6.518 1.00 97.88 196 GLU A O 1
ATOM 1624 N N . ILE A 1 197 ? -2.478 -13.122 8.218 1.00 97.25 197 ILE A N 1
ATOM 1625 C CA . ILE A 1 197 ? -1.034 -13.162 7.987 1.00 97.25 197 ILE A CA 1
ATOM 1626 C C . ILE A 1 197 ? -0.479 -14.414 8.667 1.00 97.25 197 ILE A C 1
ATOM 1628 O O . ILE A 1 197 ? -0.533 -14.536 9.888 1.00 97.25 197 ILE A O 1
ATOM 1632 N N . ASN A 1 198 ? 0.089 -15.326 7.878 1.00 96.12 198 ASN A N 1
ATOM 1633 C CA . ASN A 1 198 ? 0.771 -16.511 8.394 1.00 96.12 198 ASN A CA 1
ATOM 1634 C C . ASN A 1 198 ? 2.066 -16.106 9.120 1.00 96.12 198 ASN A C 1
ATOM 1636 O O . ASN A 1 198 ? 3.004 -15.616 8.489 1.00 96.12 198 ASN A O 1
ATOM 1640 N N . GLU A 1 199 ? 2.141 -16.356 10.429 1.00 92.75 199 GLU A N 1
ATOM 1641 C CA . GLU A 1 199 ? 3.303 -16.016 11.271 1.00 92.75 199 GLU A CA 1
ATOM 1642 C C . GLU A 1 199 ? 4.575 -16.788 10.884 1.00 92.75 199 GLU A C 1
ATOM 1644 O O . GLU A 1 199 ? 5.689 -16.332 11.132 1.00 92.75 199 GLU A O 1
ATOM 1649 N N . ASN A 1 200 ? 4.433 -17.924 10.191 1.00 93.75 200 ASN A N 1
ATOM 1650 C CA . ASN A 1 200 ? 5.573 -18.638 9.620 1.00 93.75 200 ASN A CA 1
ATOM 1651 C C . ASN A 1 200 ? 6.103 -17.972 8.342 1.00 93.75 200 ASN A C 1
ATOM 1653 O O . ASN A 1 200 ? 7.212 -18.277 7.915 1.00 93.75 200 ASN A O 1
ATOM 1657 N N . GLU A 1 201 ? 5.339 -17.090 7.699 1.00 94.62 201 GLU A N 1
ATOM 1658 C CA . GLU A 1 201 ? 5.743 -16.406 6.463 1.00 94.62 201 GLU A CA 1
ATOM 1659 C C . GLU A 1 201 ? 6.141 -14.954 6.701 1.00 94.62 201 GLU A C 1
ATOM 1661 O O . GLU A 1 201 ? 7.003 -14.440 5.991 1.00 94.62 201 GLU A O 1
ATOM 1666 N N . TYR A 1 202 ? 5.543 -14.301 7.696 1.00 97.75 202 TYR A N 1
ATOM 1667 C CA . TYR A 1 202 ? 5.815 -12.912 8.035 1.00 97.75 202 TYR A CA 1
ATOM 1668 C C . TYR A 1 202 ? 5.924 -12.728 9.542 1.00 97.75 202 TYR A C 1
ATOM 1670 O O . TYR A 1 202 ? 5.076 -13.191 10.298 1.00 97.75 202 TYR A O 1
ATOM 1678 N N . GLN A 1 203 ? 6.926 -11.962 9.962 1.00 97.12 203 GLN A N 1
ATOM 1679 C CA . GLN A 1 203 ? 7.135 -11.594 11.360 1.00 97.12 203 GLN A CA 1
ATOM 1680 C C . GLN A 1 203 ? 7.173 -10.075 11.515 1.00 97.12 203 GLN A C 1
ATOM 1682 O O . GLN A 1 203 ? 7.655 -9.371 10.625 1.00 97.12 203 GLN A O 1
ATOM 1687 N N . ILE A 1 204 ? 6.691 -9.566 12.647 1.00 97.81 204 ILE A N 1
ATOM 1688 C CA . ILE A 1 204 ? 6.823 -8.145 12.984 1.00 97.81 204 ILE A CA 1
ATOM 1689 C C . ILE A 1 204 ? 8.294 -7.862 13.296 1.00 97.81 204 ILE A C 1
ATOM 1691 O O . ILE A 1 204 ? 8.886 -8.531 14.139 1.00 97.81 204 ILE A O 1
ATOM 1695 N N . ILE A 1 205 ? 8.872 -6.867 12.626 1.00 96.12 205 ILE A N 1
ATOM 1696 C CA . ILE A 1 205 ? 10.255 -6.417 12.851 1.00 96.12 205 ILE A CA 1
ATOM 1697 C C . ILE A 1 205 ? 10.334 -5.021 13.468 1.00 96.12 205 ILE A C 1
ATOM 1699 O O . ILE A 1 205 ? 11.378 -4.630 13.982 1.00 96.12 205 ILE A O 1
ATOM 1703 N N . SER A 1 206 ? 9.251 -4.244 13.415 1.00 95.62 206 SER A N 1
ATOM 1704 C CA . SER A 1 206 ? 9.234 -2.881 13.944 1.00 95.62 206 SER A CA 1
ATOM 1705 C C . SER A 1 206 ? 7.828 -2.470 14.359 1.00 95.62 206 SER A C 1
ATOM 1707 O O . SER A 1 206 ? 6.843 -2.861 13.728 1.00 95.62 206 SER A O 1
ATOM 1709 N N . VAL A 1 207 ? 7.756 -1.660 15.413 1.00 96.69 207 VAL A N 1
ATOM 1710 C CA . VAL A 1 207 ? 6.532 -1.078 15.971 1.00 96.69 207 VAL A CA 1
ATOM 1711 C C . VAL A 1 207 ? 6.833 0.386 16.280 1.00 96.69 207 VAL A C 1
ATOM 1713 O O . VAL A 1 207 ? 7.865 0.679 16.881 1.00 96.69 207 VAL A O 1
ATOM 1716 N N . SER A 1 208 ? 5.978 1.300 15.828 1.00 95.75 208 SER A N 1
ATOM 1717 C CA . SER A 1 208 ? 6.112 2.731 16.106 1.00 95.75 208 SER A CA 1
ATOM 1718 C C . SER A 1 208 ? 5.636 3.099 17.515 1.00 95.75 208 SER A C 1
ATOM 1720 O O . SER A 1 208 ? 5.079 2.275 18.240 1.00 95.75 208 SER A O 1
ATOM 1722 N N . ASP A 1 209 ? 5.742 4.385 17.857 1.00 95.81 209 ASP A N 1
ATOM 1723 C CA . ASP A 1 209 ? 4.974 4.955 18.964 1.00 95.81 209 ASP A CA 1
ATOM 1724 C C . ASP A 1 209 ? 3.460 4.811 18.725 1.00 95.81 209 ASP A C 1
ATOM 1726 O O . ASP A 1 209 ? 2.994 4.644 17.591 1.00 95.81 209 ASP A O 1
ATOM 1730 N N . VAL A 1 210 ? 2.689 4.926 19.806 1.00 97.31 210 VAL A N 1
ATOM 1731 C CA . VAL A 1 210 ? 1.226 5.003 19.756 1.00 97.31 210 VAL A CA 1
ATOM 1732 C C . VAL A 1 210 ? 0.801 6.462 19.651 1.00 97.31 210 VAL A C 1
ATOM 1734 O O . VAL A 1 210 ? 1.231 7.316 20.426 1.00 97.31 210 VAL A O 1
ATOM 1737 N N . TYR A 1 211 ? -0.111 6.739 18.729 1.00 97.06 211 TYR A N 1
ATOM 1738 C CA . TYR A 1 211 ? -0.649 8.068 18.482 1.00 97.06 211 TYR A CA 1
ATOM 1739 C C . TYR A 1 211 ? -2.151 8.117 18.745 1.00 97.06 211 TYR A C 1
ATOM 1741 O O . TYR A 1 211 ? -2.827 7.093 18.813 1.00 97.06 211 TYR A O 1
ATOM 1749 N N . THR A 1 212 ? -2.688 9.332 18.839 1.00 97.56 212 THR A N 1
ATOM 1750 C CA . THR A 1 212 ? -4.132 9.590 18.805 1.00 97.56 212 THR A CA 1
ATOM 1751 C C . THR A 1 212 ? -4.456 10.467 17.601 1.00 97.56 212 THR A C 1
ATOM 1753 O O . THR A 1 212 ? -3.824 11.500 17.389 1.00 97.56 212 THR A O 1
ATOM 1756 N N . SER A 1 213 ? -5.447 10.074 16.806 1.00 97.38 213 SER A N 1
ATOM 1757 C CA . SER A 1 213 ? -5.928 10.836 15.651 1.00 97.38 213 SER A CA 1
ATOM 1758 C C . SER A 1 213 ? -7.422 10.591 15.481 1.00 97.38 213 SER A C 1
ATOM 1760 O O . SER A 1 213 ? -7.871 9.456 15.587 1.00 97.38 213 SER A O 1
ATOM 1762 N N . ASN A 1 214 ? -8.210 11.646 15.253 1.00 97.31 214 ASN A N 1
ATOM 1763 C CA . ASN A 1 214 ? -9.653 11.535 14.998 1.00 97.31 214 ASN A CA 1
ATOM 1764 C C . ASN A 1 214 ? -10.413 10.661 16.030 1.00 97.31 214 ASN A C 1
ATOM 1766 O O . ASN A 1 214 ? -11.281 9.873 15.660 1.00 97.31 214 ASN A O 1
ATOM 1770 N N . ASN A 1 215 ? -10.101 10.827 17.323 1.00 96.25 215 ASN A N 1
ATOM 1771 C CA . ASN A 1 215 ? -10.690 10.097 18.460 1.00 96.25 215 ASN A CA 1
ATOM 1772 C C . ASN A 1 215 ? -10.429 8.578 18.484 1.00 96.25 215 ASN A C 1
ATOM 1774 O O . ASN A 1 215 ? -11.160 7.841 19.143 1.00 96.25 215 ASN A O 1
ATOM 1778 N N . THR A 1 216 ? -9.389 8.101 17.801 1.00 97.75 216 THR A N 1
ATOM 1779 C CA . THR A 1 216 ? -8.910 6.718 17.906 1.00 97.75 216 THR A CA 1
ATOM 1780 C C . THR A 1 216 ? -7.409 6.687 18.163 1.00 97.75 216 THR A C 1
ATOM 1782 O O . THR A 1 216 ? -6.692 7.622 17.790 1.00 97.75 216 THR A O 1
ATOM 1785 N N . THR A 1 217 ? -6.935 5.630 18.825 1.00 98.50 217 THR A N 1
ATOM 1786 C CA . THR A 1 217 ? -5.503 5.354 18.920 1.00 98.50 217 THR A CA 1
ATOM 1787 C C . THR A 1 217 ? -5.058 4.472 17.765 1.00 98.50 217 THR A C 1
ATOM 1789 O O . THR A 1 217 ? -5.812 3.629 17.275 1.00 98.50 217 THR A O 1
ATOM 1792 N N . LEU A 1 218 ? -3.833 4.690 17.308 1.00 98.69 218 LEU A N 1
ATOM 1793 C CA . LEU A 1 218 ? -3.230 3.925 16.230 1.00 98.69 218 LEU A CA 1
ATOM 1794 C C . LEU A 1 218 ? -1.720 3.844 16.395 1.00 98.69 218 LEU A C 1
ATOM 1796 O O . LEU A 1 218 ? -1.106 4.738 16.977 1.00 98.69 218 LEU A O 1
ATOM 1800 N N . ASP A 1 219 ? -1.141 2.800 15.827 1.00 98.38 219 ASP A N 1
ATOM 1801 C CA . ASP A 1 219 ? 0.294 2.660 15.622 1.00 98.38 219 ASP A CA 1
ATOM 1802 C C . ASP A 1 219 ? 0.574 2.037 14.248 1.00 98.38 219 ASP A C 1
ATOM 1804 O O . ASP A 1 219 ? -0.338 1.608 13.529 1.00 98.38 219 ASP A O 1
ATOM 1808 N N . PHE A 1 220 ? 1.847 2.040 13.873 1.00 98.44 220 PHE A N 1
ATOM 1809 C CA . PHE A 1 220 ? 2.351 1.525 12.611 1.00 98.44 220 PHE A CA 1
ATOM 1810 C C . PHE A 1 220 ? 3.306 0.375 12.909 1.00 98.44 220 PHE A C 1
ATOM 1812 O O . PHE A 1 220 ? 4.266 0.531 13.666 1.00 98.44 220 PHE A O 1
ATOM 1819 N N . ILE A 1 221 ? 3.057 -0.784 12.308 1.00 98.44 221 ILE A N 1
ATOM 1820 C CA . ILE A 1 221 ? 3.927 -1.953 12.426 1.00 98.44 221 ILE A CA 1
ATOM 1821 C C . ILE A 1 221 ? 4.438 -2.374 11.053 1.00 98.44 221 ILE A C 1
ATOM 1823 O O . ILE A 1 221 ? 3.793 -2.138 10.030 1.00 98.44 221 ILE A O 1
ATOM 1827 N N . ILE A 1 222 ? 5.608 -3.005 11.034 1.00 98.44 222 ILE A N 1
ATOM 1828 C CA . ILE A 1 222 ? 6.220 -3.526 9.811 1.00 98.44 222 ILE A CA 1
ATOM 1829 C C . ILE A 1 222 ? 6.359 -5.033 9.953 1.00 98.44 222 ILE A C 1
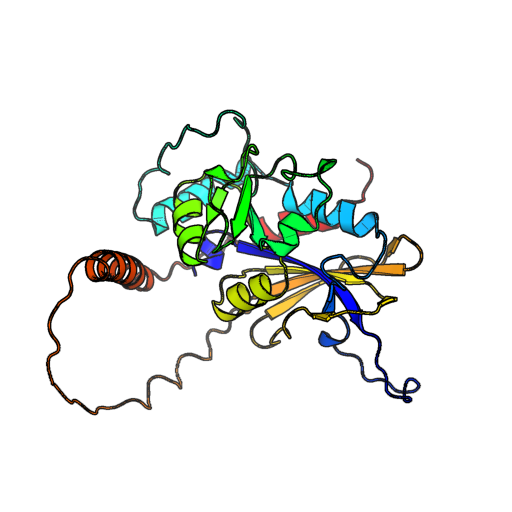ATOM 1831 O O . ILE A 1 222 ? 7.101 -5.516 10.810 1.00 98.44 222 ILE A O 1
ATOM 1835 N N . TYR A 1 223 ? 5.674 -5.775 9.086 1.00 98.31 223 TYR A N 1
ATOM 1836 C CA . TYR A 1 223 ? 5.948 -7.192 8.883 1.00 98.31 223 TYR A CA 1
ATOM 1837 C C . TYR A 1 223 ? 7.034 -7.362 7.823 1.00 98.31 223 TYR A C 1
ATOM 1839 O O . TYR A 1 223 ? 6.947 -6.744 6.763 1.00 98.31 223 TYR A O 1
ATOM 1847 N N . LYS A 1 224 ? 8.008 -8.243 8.053 1.00 97.19 224 LYS A N 1
ATOM 1848 C CA . LYS A 1 224 ? 8.999 -8.677 7.055 1.00 97.19 224 LYS A CA 1
ATOM 1849 C C . LYS A 1 224 ? 8.797 -10.155 6.751 1.00 97.19 224 LYS A C 1
ATOM 1851 O O . LYS A 1 224 ? 8.548 -10.946 7.662 1.00 97.19 224 LYS A O 1
ATOM 1856 N N . LYS A 1 225 ? 8.905 -10.516 5.471 1.00 94.94 225 LYS A N 1
ATOM 1857 C CA . LYS A 1 225 ? 8.900 -11.913 5.035 1.00 94.94 225 LYS A CA 1
ATOM 1858 C C . LYS A 1 225 ? 10.042 -12.677 5.715 1.00 94.94 225 LYS A C 1
ATOM 1860 O O . LYS A 1 225 ? 11.172 -12.191 5.755 1.00 94.94 225 LYS A O 1
ATOM 1865 N N . THR A 1 226 ? 9.758 -13.851 6.265 1.00 92.50 226 THR A N 1
ATOM 1866 C CA . THR A 1 226 ? 10.738 -14.663 6.992 1.00 92.50 226 THR A CA 1
ATOM 1867 C C . THR A 1 226 ? 11.690 -15.372 6.024 1.00 92.50 226 THR A C 1
ATOM 1869 O O . THR A 1 226 ? 11.298 -15.889 4.975 1.00 92.50 226 THR A O 1
ATOM 1872 N N . ASN A 1 227 ? 12.970 -15.451 6.395 1.00 80.75 227 ASN A N 1
ATOM 1873 C CA . ASN A 1 227 ? 13.984 -16.213 5.663 1.00 80.75 227 ASN A CA 1
ATOM 1874 C C . ASN A 1 227 ? 13.977 -17.681 6.110 1.00 80.75 227 ASN A C 1
ATOM 1876 O O . ASN A 1 227 ? 14.985 -18.213 6.575 1.00 80.75 227 ASN A O 1
ATOM 1880 N N . ASN A 1 228 ? 12.834 -18.354 5.989 1.00 64.06 228 ASN A N 1
ATOM 1881 C CA . ASN A 1 228 ? 12.713 -19.751 6.393 1.00 64.06 228 ASN A CA 1
ATOM 1882 C C . ASN A 1 228 ? 13.378 -20.679 5.363 1.00 64.06 228 ASN A C 1
ATOM 1884 O O . ASN A 1 228 ? 12.732 -21.258 4.493 1.00 64.06 228 ASN A O 1
ATOM 1888 N N . LYS A 1 229 ? 14.702 -20.848 5.490 1.00 48.78 229 LYS A N 1
ATOM 1889 C CA . LYS A 1 229 ? 15.524 -21.806 4.722 1.00 48.78 229 LYS A CA 1
ATOM 1890 C C . LYS A 1 229 ? 15.150 -23.289 4.955 1.00 48.78 229 LYS A C 1
ATOM 1892 O O . LYS A 1 229 ? 15.709 -24.142 4.281 1.00 48.78 229 LYS A O 1
ATOM 1897 N N . MET A 1 230 ? 14.209 -23.610 5.849 1.00 36.78 230 MET A N 1
ATOM 1898 C CA . MET A 1 230 ? 14.015 -24.965 6.405 1.00 36.78 230 MET A CA 1
ATOM 1899 C C . MET A 1 230 ? 12.781 -25.751 5.907 1.00 36.78 230 MET A C 1
ATOM 1901 O O . MET A 1 230 ? 12.588 -26.884 6.328 1.00 36.78 230 MET A O 1
ATOM 1905 N N . LEU A 1 231 ? 11.943 -25.220 5.006 1.00 41.12 231 LEU A N 1
ATOM 1906 C CA . LEU A 1 231 ? 10.705 -25.910 4.569 1.00 41.12 231 LEU A CA 1
ATOM 1907 C C . LEU A 1 231 ? 10.798 -26.656 3.222 1.00 41.12 231 LEU A C 1
ATOM 1909 O O . LEU A 1 231 ? 9.847 -27.330 2.834 1.00 41.12 231 LEU A O 1
ATOM 1913 N N . ASN A 1 232 ? 11.933 -26.588 2.516 1.00 35.00 232 ASN A N 1
ATOM 1914 C CA . ASN A 1 232 ? 12.048 -27.133 1.154 1.00 35.00 232 ASN A CA 1
ATOM 1915 C C . ASN A 1 232 ? 12.716 -28.516 1.043 1.00 35.00 232 ASN A C 1
ATOM 1917 O O . ASN A 1 232 ? 12.766 -29.054 -0.059 1.00 35.00 232 ASN A O 1
ATOM 1921 N N . GLU A 1 233 ? 13.191 -29.127 2.131 1.00 35.03 233 GLU A N 1
ATOM 1922 C CA . GLU A 1 233 ? 13.858 -30.443 2.052 1.00 35.03 233 GLU A CA 1
ATOM 1923 C C . GLU A 1 233 ? 12.904 -31.638 2.222 1.00 35.03 233 GLU A C 1
ATOM 1925 O O . GLU A 1 233 ? 13.207 -32.733 1.758 1.00 35.03 233 GLU A O 1
ATOM 1930 N N . GLN A 1 234 ? 11.709 -31.450 2.793 1.00 33.88 234 GLN A N 1
ATOM 1931 C CA . GLN A 1 234 ? 10.777 -32.564 3.042 1.00 33.88 234 GLN A CA 1
ATOM 1932 C C . GLN A 1 234 ? 9.753 -32.814 1.922 1.00 33.88 234 GLN A C 1
ATOM 1934 O O . GLN A 1 234 ? 9.175 -33.898 1.859 1.00 33.88 234 GLN A O 1
ATOM 1939 N N . ASN A 1 235 ? 9.567 -31.870 0.991 1.00 35.78 235 ASN A N 1
ATOM 1940 C CA . ASN A 1 235 ? 8.597 -32.012 -0.105 1.00 35.78 235 ASN A CA 1
ATOM 1941 C C . ASN A 1 235 ? 9.178 -32.630 -1.392 1.00 35.78 235 ASN 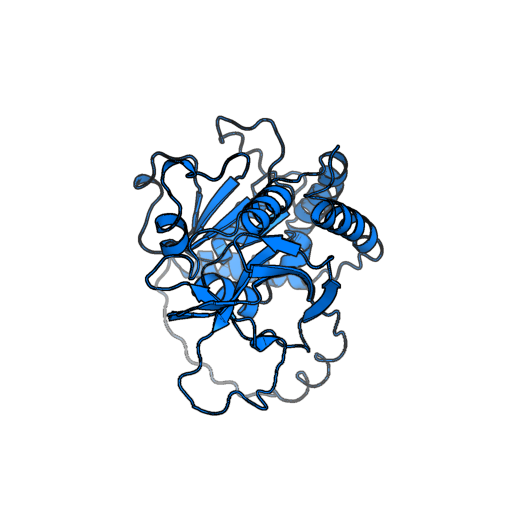A C 1
ATOM 1943 O O . ASN A 1 235 ? 8.418 -32.952 -2.300 1.00 35.78 235 ASN A O 1
ATOM 1947 N N . CYS A 1 236 ? 10.494 -32.865 -1.467 1.00 32.06 236 CYS A N 1
ATOM 1948 C CA . CYS A 1 236 ? 11.141 -33.468 -2.643 1.00 32.06 236 CYS A CA 1
ATOM 1949 C C . CYS A 1 236 ? 11.209 -35.009 -2.616 1.00 32.06 236 CYS A C 1
ATOM 1951 O O . CYS A 1 236 ? 11.708 -35.597 -3.568 1.00 32.06 236 CYS A O 1
ATOM 1953 N N . ILE A 1 237 ? 10.711 -35.678 -1.564 1.00 33.41 237 ILE A N 1
ATOM 1954 C CA . ILE A 1 237 ? 10.835 -37.146 -1.396 1.00 33.41 237 ILE A CA 1
ATOM 1955 C C . ILE A 1 237 ? 9.507 -37.898 -1.659 1.00 33.41 237 ILE A C 1
ATOM 1957 O O . ILE A 1 237 ? 9.464 -39.121 -1.603 1.00 33.41 237 ILE A O 1
ATOM 1961 N N . LYS A 1 238 ? 8.395 -37.223 -1.992 1.00 31.19 238 LYS A N 1
ATOM 1962 C CA . LYS A 1 238 ? 7.085 -37.894 -2.180 1.00 31.19 238 LYS A CA 1
ATOM 1963 C C . LYS A 1 238 ? 6.369 -37.542 -3.485 1.00 31.19 238 LYS A C 1
ATOM 1965 O O . LYS A 1 238 ? 5.219 -37.113 -3.467 1.00 31.19 238 LYS A O 1
ATOM 1970 N N . GLY A 1 239 ? 7.029 -37.763 -4.618 1.00 29.42 239 GLY A N 1
ATOM 1971 C CA . GLY A 1 239 ? 6.409 -37.586 -5.932 1.00 29.42 239 GLY A CA 1
ATOM 1972 C C . GLY A 1 239 ? 7.074 -38.399 -7.037 1.00 29.42 239 GLY A C 1
ATOM 1973 O O . GLY A 1 239 ? 7.482 -37.819 -8.035 1.00 29.42 239 GLY A O 1
ATOM 1974 N N . GLU A 1 240 ? 7.208 -39.715 -6.862 1.00 31.31 240 GLU A N 1
ATOM 1975 C CA . GLU A 1 240 ? 7.552 -40.617 -7.967 1.00 31.31 240 GLU A CA 1
ATOM 1976 C C . GLU A 1 240 ? 6.302 -40.996 -8.783 1.00 31.31 240 GLU A C 1
ATOM 1978 O O . GLU A 1 240 ? 5.304 -41.487 -8.257 1.00 31.31 240 GLU A O 1
ATOM 1983 N N . GLU A 1 241 ? 6.416 -40.710 -10.081 1.00 31.38 241 GLU A N 1
ATOM 1984 C CA . GLU A 1 241 ? 5.950 -41.468 -11.247 1.00 31.38 241 GLU A CA 1
ATOM 1985 C C . GLU A 1 241 ? 4.512 -42.007 -11.296 1.00 31.38 241 GLU A C 1
ATOM 1987 O O . GLU A 1 241 ? 4.207 -43.071 -10.764 1.00 31.38 241 GLU A O 1
ATOM 1992 N N . LYS A 1 242 ? 3.688 -41.387 -12.159 1.00 28.61 242 LYS A N 1
ATOM 1993 C CA . LYS A 1 242 ? 2.891 -42.127 -13.158 1.00 28.61 242 LYS A CA 1
ATOM 1994 C C . LYS A 1 242 ? 2.836 -41.363 -14.484 1.00 28.61 242 LYS A C 1
ATOM 1996 O O . LYS A 1 242 ? 2.168 -40.339 -14.597 1.00 28.61 242 LYS A O 1
ATOM 2001 N N . ASN A 1 243 ? 3.539 -41.906 -15.476 1.00 30.00 243 ASN A N 1
ATOM 2002 C CA . ASN A 1 243 ? 3.393 -41.587 -16.895 1.00 30.00 243 ASN A CA 1
ATOM 2003 C C . ASN A 1 243 ? 1.989 -41.963 -17.380 1.00 30.00 243 ASN A C 1
ATOM 2005 O O . ASN A 1 243 ? 1.499 -43.031 -17.021 1.00 30.00 243 ASN A O 1
ATOM 2009 N N . ASN A 1 244 ? 1.389 -41.127 -18.229 1.00 29.42 244 ASN A N 1
ATOM 2010 C CA . ASN A 1 244 ? 0.415 -41.544 -19.237 1.00 29.42 244 ASN A CA 1
ATOM 2011 C C . ASN A 1 244 ? 0.388 -40.507 -20.369 1.00 29.42 244 ASN A C 1
ATOM 2013 O O . ASN A 1 244 ? -0.067 -39.378 -20.189 1.00 29.42 244 ASN A O 1
ATOM 2017 N N . ASP A 1 245 ? 0.889 -40.927 -21.528 1.00 30.41 245 ASP A N 1
ATOM 2018 C CA . ASP A 1 245 ? 0.814 -40.229 -22.807 1.00 30.41 245 ASP A CA 1
ATOM 2019 C C . ASP A 1 245 ? -0.597 -40.318 -23.413 1.00 30.41 245 ASP A C 1
ATOM 2021 O O . ASP A 1 245 ? -1.162 -41.406 -23.520 1.00 30.41 245 ASP A O 1
ATOM 2025 N N . MET A 1 246 ? -1.130 -39.196 -23.910 1.00 26.94 246 MET A N 1
ATOM 2026 C CA . MET A 1 246 ? -1.989 -39.171 -25.107 1.00 26.94 246 MET A CA 1
ATOM 2027 C C . MET A 1 246 ? -2.090 -37.737 -25.673 1.00 26.94 246 MET A C 1
ATOM 2029 O O . MET A 1 246 ? -2.143 -36.786 -24.892 1.00 26.94 246 MET A O 1
ATOM 2033 N N . PRO A 1 247 ? -2.116 -37.536 -27.009 1.00 31.53 247 PRO A N 1
ATOM 2034 C CA . PRO A 1 247 ? -1.877 -36.231 -27.613 1.00 31.53 247 PRO A CA 1
ATOM 2035 C C . PRO A 1 247 ? -3.182 -35.474 -27.883 1.00 31.53 247 PRO A C 1
ATOM 2037 O O . PRO A 1 247 ? -4.152 -36.045 -28.385 1.00 31.53 247 PRO A O 1
ATOM 2040 N N . LEU A 1 248 ? -3.183 -34.160 -27.649 1.00 29.56 248 LEU A N 1
ATOM 2041 C CA . LEU A 1 248 ? -4.232 -33.260 -28.130 1.00 29.56 248 LEU A CA 1
ATOM 2042 C C . LEU A 1 248 ? -3.627 -32.121 -28.956 1.00 29.56 248 LEU A C 1
ATOM 2044 O O . LEU A 1 248 ? -2.603 -31.535 -28.611 1.00 29.56 248 LEU A O 1
ATOM 2048 N N . LYS A 1 249 ? -4.272 -31.920 -30.105 1.00 30.17 249 LYS A N 1
ATOM 2049 C CA . LYS A 1 249 ? -3.901 -31.083 -31.246 1.00 30.17 249 LYS A CA 1
ATOM 2050 C C . LYS A 1 249 ? -3.962 -29.586 -30.918 1.00 30.17 249 LYS A C 1
ATOM 2052 O O . LYS A 1 249 ? -4.733 -29.162 -30.065 1.00 30.17 249 LYS A O 1
ATOM 2057 N N . ASN A 1 250 ? -3.146 -28.832 -31.652 1.00 30.58 250 ASN A N 1
ATOM 2058 C CA . ASN A 1 250 ? -2.985 -27.382 -31.595 1.00 30.58 250 ASN A CA 1
ATOM 2059 C C . ASN A 1 250 ? -4.281 -26.611 -31.883 1.00 30.58 250 ASN A C 1
ATOM 2061 O O . ASN A 1 250 ? -4.966 -26.927 -32.851 1.00 30.58 250 ASN A O 1
ATOM 2065 N N . ASP A 1 251 ? -4.472 -25.516 -31.144 1.00 30.28 251 ASP A N 1
ATOM 2066 C CA . ASP A 1 251 ? -4.916 -24.240 -31.705 1.00 30.28 251 ASP A CA 1
ATOM 2067 C C . ASP A 1 251 ? -3.904 -23.160 -31.282 1.00 30.28 251 ASP A C 1
ATOM 2069 O O . ASP A 1 251 ? -3.613 -22.941 -30.103 1.00 30.28 251 ASP A O 1
ATOM 2073 N N . ASP A 1 252 ? -3.275 -22.562 -32.293 1.00 44.72 252 ASP A N 1
ATOM 2074 C CA . ASP A 1 252 ? -2.061 -21.757 -32.213 1.00 44.72 252 ASP A CA 1
ATOM 2075 C C . ASP A 1 252 ? -2.375 -20.256 -32.075 1.00 44.72 252 ASP A C 1
ATOM 2077 O O . ASP A 1 252 ? -2.782 -19.608 -33.039 1.00 44.72 252 ASP A O 1
ATOM 2081 N N . LYS A 1 253 ? -2.123 -19.693 -30.879 1.00 39.09 253 LYS A N 1
ATOM 2082 C CA . LYS A 1 253 ? -1.602 -18.317 -30.653 1.00 39.09 253 LYS A CA 1
ATOM 2083 C C . LYS A 1 253 ? -1.271 -18.027 -29.180 1.00 39.09 253 LYS A C 1
ATOM 2085 O O . LYS A 1 253 ? -0.287 -17.337 -28.917 1.00 39.09 253 LYS A O 1
ATOM 2090 N N . ASP A 1 254 ? -1.984 -18.632 -28.230 1.00 38.59 254 ASP A N 1
ATOM 2091 C CA . ASP A 1 254 ? -1.740 -18.445 -26.784 1.00 38.59 254 ASP A CA 1
ATOM 2092 C C . ASP A 1 254 ? -0.542 -19.252 -26.248 1.00 38.59 254 ASP A C 1
ATOM 2094 O O . ASP A 1 254 ? 0.118 -18.873 -25.275 1.00 38.59 254 ASP A O 1
ATOM 2098 N N . THR A 1 255 ? -0.167 -20.325 -26.944 1.00 33.28 255 THR A N 1
ATOM 2099 C CA . THR A 1 255 ? 0.943 -21.218 -26.582 1.00 33.28 255 THR A CA 1
ATOM 2100 C C . THR A 1 255 ? 2.315 -20.554 -26.721 1.00 33.28 255 THR A C 1
ATOM 2102 O O . THR A 1 255 ? 3.256 -20.933 -26.027 1.00 33.28 255 THR A O 1
ATOM 2105 N N . CYS A 1 256 ? 2.455 -19.543 -27.587 1.00 36.22 256 CYS A N 1
ATOM 2106 C CA . CYS A 1 256 ? 3.723 -18.838 -27.804 1.00 36.22 256 CYS A CA 1
ATOM 2107 C C . CYS A 1 256 ? 4.038 -17.858 -26.661 1.00 36.22 256 CYS A C 1
ATOM 2109 O O . CYS A 1 256 ? 5.192 -17.734 -26.245 1.00 36.22 256 CYS A O 1
ATOM 2111 N N . HIS A 1 257 ? 3.012 -17.207 -26.102 1.00 38.31 257 HIS A N 1
ATOM 2112 C CA . HIS A 1 257 ? 3.182 -16.288 -24.976 1.00 38.31 257 HIS A CA 1
ATOM 2113 C C . HIS A 1 257 ? 3.420 -17.048 -23.670 1.00 38.31 257 HIS A C 1
ATOM 2115 O O . HIS A 1 257 ? 4.351 -16.723 -22.936 1.00 38.31 257 HIS A O 1
ATOM 2121 N N . MET A 1 258 ? 2.668 -18.133 -23.440 1.00 37.97 258 MET A N 1
ATOM 2122 C CA . MET A 1 258 ? 2.906 -19.027 -22.304 1.00 37.97 258 MET A CA 1
ATOM 2123 C C . MET A 1 258 ? 4.282 -19.694 -22.363 1.00 37.97 258 MET A C 1
ATOM 2125 O O . MET A 1 258 ? 4.945 -19.774 -21.332 1.00 37.97 258 MET A O 1
ATOM 2129 N N . LYS A 1 259 ? 4.768 -20.112 -23.542 1.00 36.50 259 LYS A N 1
ATOM 2130 C CA . LYS A 1 259 ? 6.134 -20.647 -23.678 1.00 36.50 259 LYS A CA 1
ATOM 2131 C C . LYS A 1 259 ? 7.189 -19.598 -23.327 1.00 36.50 259 LYS A C 1
ATOM 2133 O O . LYS A 1 259 ? 8.036 -19.891 -22.496 1.00 36.50 259 LYS A O 1
ATOM 2138 N N . LYS A 1 260 ? 7.074 -18.363 -23.830 1.00 44.12 260 LYS A N 1
ATOM 2139 C CA . LYS A 1 260 ? 8.005 -17.266 -23.497 1.00 44.12 260 LYS A CA 1
ATOM 2140 C C . LYS A 1 260 ? 7.986 -16.880 -22.016 1.00 44.12 260 LYS A C 1
ATOM 2142 O O . LYS A 1 260 ? 9.043 -16.630 -21.449 1.00 44.12 260 LYS A O 1
ATOM 2147 N N . LEU A 1 261 ? 6.814 -16.867 -21.377 1.00 44.22 261 LEU A N 1
ATOM 2148 C CA . LEU A 1 261 ? 6.689 -16.585 -19.944 1.00 44.22 261 LEU A CA 1
ATOM 2149 C C . LEU A 1 261 ? 7.255 -17.738 -19.100 1.00 44.22 261 LEU A C 1
ATOM 2151 O O . LEU A 1 261 ? 8.007 -17.513 -18.161 1.00 44.22 261 LEU A O 1
ATOM 2155 N N . THR A 1 262 ? 6.961 -18.984 -19.476 1.00 41.31 262 THR A N 1
ATOM 2156 C CA . THR A 1 262 ? 7.503 -20.179 -18.810 1.00 41.31 262 THR A CA 1
ATOM 2157 C C . THR A 1 262 ? 9.022 -20.253 -18.959 1.00 41.31 262 THR A C 1
ATOM 2159 O O . THR A 1 262 ? 9.710 -20.676 -18.042 1.00 41.31 262 THR A O 1
ATOM 2162 N N . GLU A 1 263 ? 9.565 -19.814 -20.089 1.00 43.34 263 GLU A N 1
ATOM 2163 C CA . GLU A 1 263 ? 11.003 -19.760 -20.360 1.00 43.34 263 GLU A CA 1
ATOM 2164 C C . GLU A 1 263 ? 11.683 -18.577 -19.645 1.00 43.34 263 GLU A C 1
ATOM 2166 O O . GLU A 1 263 ? 12.805 -18.718 -19.159 1.00 43.34 263 GLU A O 1
ATOM 2171 N N . PHE A 1 264 ? 10.970 -17.458 -19.460 1.00 48.59 264 PHE A N 1
ATOM 2172 C CA . PHE A 1 264 ? 11.364 -16.369 -18.559 1.00 48.59 264 PHE A CA 1
ATOM 2173 C C . PHE A 1 264 ? 11.451 -16.861 -17.105 1.00 48.59 264 PHE A C 1
ATOM 2175 O O . PHE A 1 264 ? 12.481 -16.675 -16.466 1.00 48.59 264 PHE A O 1
ATOM 2182 N N . TYR A 1 265 ? 10.442 -17.583 -16.603 1.00 41.22 265 TYR A N 1
ATOM 2183 C CA . TYR A 1 265 ? 10.455 -18.142 -15.244 1.00 41.22 265 TYR A CA 1
ATOM 2184 C C . TYR A 1 265 ? 11.452 -19.306 -15.064 1.00 41.22 265 TYR A C 1
ATOM 2186 O O . TYR A 1 265 ? 12.103 -19.388 -14.026 1.00 41.22 265 TYR A O 1
ATOM 2194 N N . LYS A 1 266 ? 11.657 -20.171 -16.071 1.00 41.00 266 LYS A N 1
ATOM 2195 C CA . LYS A 1 266 ? 12.615 -21.298 -15.998 1.00 41.00 266 LYS A CA 1
ATOM 2196 C C . LYS A 1 266 ? 14.080 -20.860 -15.965 1.00 41.00 266 LYS A C 1
ATOM 2198 O O . LYS A 1 266 ? 14.902 -21.556 -15.375 1.00 41.00 266 LYS A O 1
ATOM 2203 N N . ASN A 1 267 ? 14.421 -19.722 -16.570 1.00 40.81 267 ASN A N 1
ATOM 2204 C CA . ASN A 1 267 ? 15.782 -19.177 -16.507 1.00 40.81 267 ASN A CA 1
ATOM 2205 C C . ASN A 1 267 ? 16.063 -18.406 -15.203 1.00 40.81 267 ASN A C 1
ATOM 2207 O O . ASN A 1 267 ? 17.223 -18.236 -14.827 1.00 40.81 267 ASN A O 1
ATOM 2211 N N . VAL A 1 268 ? 15.016 -17.981 -14.491 1.00 43.41 268 VAL A N 1
ATOM 2212 C CA . VAL A 1 268 ? 15.093 -17.190 -13.253 1.00 43.41 268 VAL A CA 1
ATOM 2213 C C . VAL A 1 268 ? 15.513 -18.023 -12.034 1.00 43.41 268 VAL A C 1
ATOM 2215 O O . VAL A 1 268 ? 16.255 -17.525 -11.188 1.00 43.41 268 VAL A O 1
ATOM 2218 N N . ASP A 1 269 ? 15.127 -19.300 -11.956 1.00 39.12 269 ASP A N 1
ATOM 2219 C CA . ASP A 1 269 ? 15.469 -20.169 -10.814 1.00 39.12 269 ASP A CA 1
ATOM 2220 C C . ASP A 1 269 ? 16.942 -20.622 -10.788 1.00 39.12 269 ASP A C 1
ATOM 2222 O O . ASP A 1 269 ? 17.398 -21.230 -9.816 1.00 39.12 269 ASP A O 1
ATOM 2226 N N . LYS A 1 270 ? 17.729 -20.302 -11.826 1.00 36.56 270 LYS A N 1
ATOM 2227 C CA . LYS A 1 270 ? 19.129 -20.740 -11.944 1.00 36.56 270 LYS A CA 1
ATOM 2228 C C . LYS A 1 270 ? 20.128 -19.857 -11.182 1.00 36.56 270 LYS A C 1
ATOM 2230 O O . LYS A 1 270 ? 21.276 -20.260 -11.005 1.00 36.56 270 LYS A O 1
ATOM 2235 N N . TYR A 1 271 ? 19.707 -18.691 -10.686 1.00 40.28 271 TYR A N 1
ATOM 2236 C CA . TYR A 1 271 ? 20.587 -17.744 -9.997 1.00 40.28 271 TYR A CA 1
ATOM 2237 C C . TYR A 1 271 ? 20.053 -17.398 -8.603 1.00 40.28 271 TYR A C 1
ATOM 2239 O O . TYR A 1 271 ? 19.335 -16.419 -8.404 1.00 40.28 271 TYR A O 1
ATOM 2247 N N . LYS A 1 272 ? 20.447 -18.193 -7.600 1.00 38.34 272 LYS A N 1
ATOM 2248 C CA . LYS A 1 272 ? 20.400 -17.757 -6.198 1.00 38.34 272 LYS A CA 1
ATOM 2249 C C . LYS A 1 272 ? 21.426 -16.640 -6.023 1.00 38.34 272 LYS A C 1
ATOM 2251 O O . LYS A 1 272 ? 22.625 -16.896 -6.074 1.00 38.34 272 LYS A O 1
ATOM 2256 N N . ILE A 1 273 ? 20.959 -15.409 -5.839 1.00 42.78 273 ILE A N 1
ATOM 2257 C CA . ILE A 1 273 ? 21.824 -14.287 -5.478 1.00 42.78 273 ILE A CA 1
ATOM 2258 C C . ILE A 1 273 ? 21.787 -14.138 -3.953 1.00 42.78 273 ILE A C 1
ATOM 2260 O O . ILE A 1 273 ? 20.719 -13.906 -3.389 1.00 42.78 273 ILE A O 1
ATOM 2264 N N . ASN A 1 274 ? 22.940 -14.296 -3.299 1.00 36.66 274 ASN A N 1
ATOM 2265 C CA . ASN A 1 274 ? 23.129 -13.929 -1.895 1.00 36.66 274 ASN A CA 1
ATOM 2266 C C . ASN A 1 274 ? 23.466 -12.433 -1.839 1.00 36.66 274 ASN A C 1
ATOM 2268 O O . ASN A 1 274 ? 24.562 -12.038 -2.232 1.00 36.66 274 ASN A O 1
ATOM 2272 N N . TYR A 1 275 ? 22.527 -11.613 -1.375 1.00 48.34 275 TYR A N 1
ATOM 2273 C CA . TYR A 1 275 ? 22.782 -10.226 -0.993 1.00 48.34 275 TYR A CA 1
ATOM 2274 C C . TYR A 1 275 ? 22.777 -10.160 0.537 1.00 48.34 275 TYR A C 1
ATOM 2276 O O . TYR A 1 275 ? 21.713 -10.142 1.143 1.00 48.34 275 TYR A O 1
ATOM 2284 N N . GLU A 1 276 ? 23.956 -10.184 1.162 1.00 40.88 276 GLU A N 1
ATOM 2285 C CA . GLU A 1 276 ? 24.097 -10.069 2.628 1.00 40.88 276 GLU A CA 1
ATOM 2286 C C . GLU A 1 276 ? 24.127 -8.602 3.113 1.00 40.88 276 GLU A C 1
ATOM 2288 O O . GLU A 1 276 ? 23.999 -8.365 4.303 1.00 40.88 276 GLU A O 1
ATOM 2293 N N . ASN A 1 277 ? 24.195 -7.616 2.201 1.00 42.91 277 ASN A N 1
ATOM 2294 C CA . ASN A 1 277 ? 24.336 -6.179 2.516 1.00 42.91 277 ASN A CA 1
ATOM 2295 C C . ASN A 1 277 ? 23.150 -5.309 2.029 1.00 42.91 277 ASN A C 1
ATOM 2297 O O . ASN A 1 277 ? 23.323 -4.120 1.762 1.00 42.91 277 ASN A O 1
ATOM 2301 N N . ASP A 1 278 ? 21.973 -5.895 1.785 1.00 55.59 278 ASP A N 1
ATOM 2302 C CA . ASP A 1 278 ? 20.771 -5.142 1.365 1.00 55.59 278 ASP A CA 1
ATOM 2303 C C . ASP A 1 278 ? 19.877 -4.728 2.546 1.00 55.59 278 ASP A C 1
ATOM 2305 O O . ASP A 1 278 ? 19.061 -3.821 2.396 1.00 55.59 278 ASP A O 1
ATOM 2309 N N . ASP A 1 279 ? 20.043 -5.353 3.714 1.00 59.56 279 ASP A N 1
ATOM 2310 C CA . ASP A 1 279 ? 19.176 -5.115 4.871 1.00 59.56 279 ASP A CA 1
ATOM 2311 C C . ASP A 1 279 ? 19.413 -3.733 5.515 1.00 59.56 279 ASP A C 1
ATOM 2313 O O . ASP A 1 279 ? 18.437 -3.035 5.794 1.00 59.56 279 ASP A O 1
ATOM 2317 N N . ASP A 1 280 ? 20.669 -3.283 5.639 1.00 61.59 280 ASP A N 1
ATOM 2318 C CA . ASP A 1 280 ? 21.018 -1.994 6.268 1.00 61.59 280 ASP A CA 1
ATOM 2319 C C . ASP A 1 280 ? 20.377 -0.792 5.544 1.00 61.59 280 ASP A C 1
ATOM 2321 O O . ASP A 1 280 ? 19.816 0.113 6.165 1.00 61.59 280 ASP A O 1
ATOM 2325 N N . ASP A 1 281 ? 20.391 -0.803 4.206 1.00 67.75 281 ASP A N 1
ATOM 2326 C CA . ASP A 1 281 ? 19.818 0.273 3.389 1.00 67.75 281 ASP A CA 1
ATOM 2327 C C . ASP A 1 281 ? 18.293 0.380 3.553 1.00 67.75 281 ASP A C 1
ATOM 2329 O O . ASP A 1 281 ? 17.725 1.466 3.400 1.00 67.75 281 ASP A O 1
ATOM 2333 N N . GLU A 1 282 ? 17.608 -0.734 3.812 1.00 73.75 282 GLU A N 1
ATOM 2334 C CA . GLU A 1 282 ? 16.155 -0.761 3.983 1.00 73.75 282 GLU A CA 1
ATOM 2335 C C . GLU A 1 282 ? 15.712 -0.322 5.373 1.00 73.75 282 GLU A C 1
ATOM 2337 O O . GLU A 1 282 ? 14.632 0.257 5.505 1.00 73.75 282 GLU A O 1
ATOM 2342 N N . GLU A 1 283 ? 16.522 -0.590 6.394 1.00 80.25 283 GLU A N 1
ATOM 2343 C CA . GLU A 1 283 ? 16.252 -0.157 7.765 1.00 80.25 283 GLU A CA 1
ATOM 2344 C C . GLU A 1 283 ? 16.320 1.369 7.900 1.00 80.25 283 GLU A C 1
ATOM 2346 O O . GLU A 1 283 ? 15.499 1.966 8.600 1.00 80.25 283 GLU A O 1
ATOM 2351 N N . GLU A 1 284 ? 17.215 2.028 7.158 1.00 85.44 284 GLU A N 1
ATOM 2352 C CA . GLU A 1 284 ? 17.252 3.493 7.089 1.00 85.44 284 GLU A CA 1
ATOM 2353 C C . GLU A 1 284 ? 15.951 4.087 6.533 1.00 85.44 284 GLU A C 1
ATOM 2355 O O . GLU A 1 284 ? 15.438 5.085 7.041 1.00 85.44 284 GLU A O 1
ATOM 2360 N N . ASP A 1 285 ? 15.402 3.477 5.486 1.00 89.06 285 ASP A N 1
ATOM 2361 C CA . ASP A 1 285 ? 14.149 3.917 4.886 1.00 89.06 285 ASP A CA 1
ATOM 2362 C C . ASP A 1 285 ? 12.975 3.727 5.856 1.00 89.06 285 ASP A C 1
ATOM 2364 O O . ASP A 1 285 ? 12.168 4.642 6.034 1.00 89.06 285 ASP A O 1
ATOM 2368 N N . ASP A 1 286 ? 12.913 2.574 6.530 1.00 89.56 286 ASP A N 1
ATOM 2369 C CA . ASP A 1 286 ? 11.906 2.283 7.555 1.00 89.56 286 ASP A CA 1
ATOM 2370 C C . ASP A 1 286 ? 11.988 3.285 8.721 1.00 89.56 286 ASP A C 1
ATOM 2372 O O . ASP A 1 286 ? 10.963 3.781 9.205 1.00 89.56 286 ASP A O 1
ATOM 2376 N N . PHE A 1 287 ? 13.203 3.682 9.110 1.00 87.94 287 PHE A N 1
ATOM 2377 C CA . PHE A 1 287 ? 13.420 4.744 10.087 1.00 87.94 287 PHE A CA 1
ATOM 2378 C C . PHE A 1 287 ? 12.883 6.095 9.599 1.00 87.94 287 PHE A C 1
ATOM 2380 O O . PHE A 1 287 ? 12.222 6.816 10.354 1.00 87.94 287 PHE A O 1
ATOM 2387 N N . VAL A 1 288 ? 13.107 6.461 8.333 1.00 88.50 288 VAL A N 1
ATOM 2388 C CA . VAL A 1 288 ? 12.530 7.689 7.762 1.00 88.50 288 VAL A CA 1
ATOM 2389 C C . VAL A 1 288 ? 11.000 7.624 7.756 1.00 88.50 288 VAL A C 1
ATOM 2391 O O . VAL A 1 288 ? 10.345 8.616 8.089 1.00 88.50 288 VAL A O 1
ATOM 2394 N N . TYR A 1 289 ? 10.420 6.462 7.448 1.00 88.88 289 TYR A N 1
ATOM 2395 C CA . TYR A 1 289 ? 8.971 6.259 7.445 1.00 88.88 289 TYR A CA 1
ATOM 2396 C C . TYR A 1 289 ? 8.352 6.478 8.822 1.00 88.88 289 TYR A C 1
ATOM 2398 O O . TYR A 1 289 ? 7.323 7.143 8.921 1.00 88.88 289 TYR A O 1
ATOM 2406 N N . PHE A 1 290 ? 8.976 5.992 9.893 1.00 87.62 290 PHE A N 1
ATOM 2407 C CA . PHE A 1 290 ? 8.486 6.221 11.257 1.00 87.62 290 PHE A CA 1
ATOM 2408 C C . PHE A 1 290 ? 8.685 7.660 11.745 1.00 87.62 290 PHE A C 1
ATOM 2410 O O . PHE A 1 290 ? 7.936 8.136 12.595 1.00 87.62 290 PHE A O 1
ATOM 2417 N N . ASN A 1 291 ? 9.605 8.413 11.142 1.00 87.31 291 ASN A N 1
ATOM 2418 C CA . ASN A 1 291 ? 9.803 9.831 11.438 1.00 87.31 291 ASN A CA 1
ATOM 2419 C C . ASN A 1 291 ? 8.944 10.779 10.576 1.00 87.31 291 ASN A C 1
ATOM 2421 O O . ASN A 1 291 ? 9.155 11.991 10.604 1.00 87.31 291 ASN A O 1
ATOM 2425 N N . PHE A 1 292 ? 7.9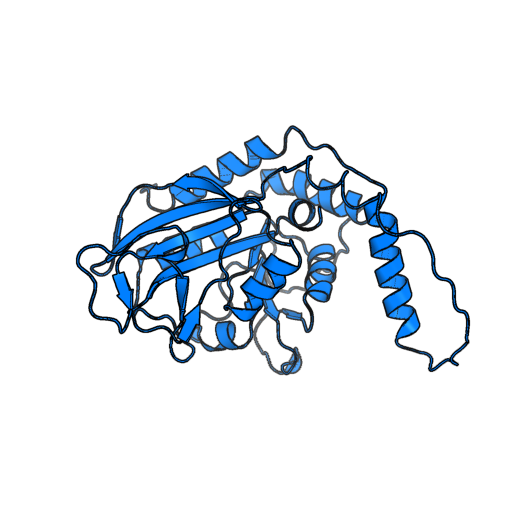30 10.272 9.861 1.00 86.81 292 PHE A N 1
ATOM 2426 C CA . PHE A 1 292 ? 7.030 11.066 9.007 1.00 86.81 292 PHE A CA 1
ATOM 2427 C C . PHE A 1 292 ? 6.323 12.239 9.714 1.00 86.81 292 PHE A C 1
ATOM 2429 O O . PHE A 1 292 ? 5.830 13.162 9.054 1.00 86.81 292 PHE A O 1
ATOM 2436 N N . ASN A 1 293 ? 6.209 12.178 11.044 1.00 79.56 293 ASN A N 1
ATOM 2437 C CA . ASN A 1 293 ? 5.497 13.158 11.855 1.00 79.56 293 ASN A CA 1
ATOM 2438 C C . ASN A 1 293 ? 6.409 14.080 12.680 1.00 79.56 293 ASN A C 1
ATOM 2440 O O . ASN A 1 293 ? 5.883 14.917 13.408 1.00 79.56 293 ASN A O 1
ATOM 2444 N N . LYS A 1 294 ? 7.739 13.963 12.572 1.00 79.00 294 LYS A N 1
ATOM 2445 C CA . LYS A 1 294 ? 8.653 14.910 13.226 1.00 79.00 294 LYS A CA 1
ATOM 2446 C C . LYS A 1 294 ? 8.665 16.241 12.471 1.00 79.00 294 LYS A C 1
ATOM 2448 O O . LYS A 1 294 ? 8.660 16.260 11.238 1.00 79.00 294 LYS A O 1
ATOM 2453 N N . GLU A 1 295 ? 8.640 17.346 13.211 1.00 57.41 295 GLU A N 1
ATOM 2454 C CA . GLU A 1 295 ? 8.894 18.677 12.652 1.00 57.41 295 GLU A CA 1
ATOM 2455 C C . GLU A 1 295 ? 10.338 18.716 12.126 1.00 57.41 295 GLU A C 1
ATOM 2457 O O . GLU A 1 295 ? 11.237 18.145 12.748 1.00 57.41 295 GLU A O 1
ATOM 2462 N N . LYS A 1 296 ? 10.528 19.288 10.932 1.00 49.72 296 LYS A N 1
ATOM 2463 C CA . LYS A 1 296 ? 11.842 19.439 10.292 1.00 49.72 296 LYS A CA 1
ATOM 2464 C C . LYS A 1 296 ? 12.499 20.739 10.712 1.00 49.72 296 LYS A C 1
ATOM 2466 O O . LYS A 1 296 ? 11.756 21.742 10.789 1.00 49.72 296 LYS A O 1
#

Secondary structure (DSSP, 8-state):
-HHHHTTEEEEEEEEEE---SS-GGG----GGGEEEEEBTTB-SSS--HHHHHHHHHHHH---HHHHHHHHHHHHHHTT-SS-------TT--S--EEEEEEHHHHHHS-GGGPSPTTEEEEEE-SS--GGG--SSEEEESSHHHHHHHHTT---S-EEE---HHHHHHHHHTT--SEEEEEEEEEEE--SEEPPPP-TTTEEEEEE---EEETTEEEEEEEEEE---TTSSSSTTSS--------------SHHHHHHHHHHHHHHHTT-----SSSHHHHHHHHHHHHTTTS--